Protein AF-A0A832J904-F1 (afdb_monomer)

Foldseek 3Di:
DWFKFQDWDFQDPPQDHFGETETAGADADPCDPPAPFNLRHHRDKDKAAALVQAVVNVVHDDCQCCVVPVDPVVVPPCPVPPPPDDLPPFPPSGPSPRIHIRIDIDDLVNVVVVQVVCVVRCVPTNAFYEYHHHAPLQDLCLVSLVVRVVVVGAYEYEHPPPHDVVSVVSCPPSHPYYRD

Nearest PDB structures (foldseek):
  6nhl-assembly1_A  TM=6.959E-01  e=2.247E-04  Escherichia coli K-12
  6nhl-assembly1_B-2  TM=6.974E-01  e=4.002E-04  Escherichia coli K-12
  6ii7-assembly1_A  TM=6.363E-01  e=1.142E+00  Plasmodium falciparum 3D7
  3ewd-assembly1_A  TM=6.072E-01  e=1.218E+00  Plasmodium vivax
  5ybw-assembly1_A  TM=6.898E-01  e=2.804E+00  Anadara broughtonii

Structure (mmCIF, N/CA/C/O backbone):
data_AF-A0A832J904-F1
#
_entry.id   AF-A0A832J904-F1
#
loop_
_atom_site.group_PDB
_atom_site.id
_atom_site.type_symbol
_atom_site.label_atom_id
_atom_site.label_alt_id
_atom_site.label_comp_id
_atom_site.label_asym_id
_atom_site.label_entity_id
_atom_site.label_seq_id
_atom_site.pdbx_PDB_ins_code
_atom_site.Cartn_x
_atom_site.Cartn_y
_atom_site.Cartn_z
_atom_site.occupancy
_atom_site.B_iso_or_equiv
_atom_site.auth_seq_id
_atom_site.auth_comp_id
_atom_site.auth_asym_id
_atom_site.auth_atom_id
_atom_site.pdbx_PDB_model_num
ATOM 1 N N . MET A 1 1 ? 8.507 -4.485 11.265 1.00 83.25 1 MET A N 1
ATOM 2 C CA . MET A 1 1 ? 7.624 -5.221 10.331 1.00 83.25 1 MET A CA 1
ATOM 3 C C . MET A 1 1 ? 7.444 -4.379 9.080 1.00 83.25 1 MET A C 1
ATOM 5 O O . MET A 1 1 ? 7.337 -3.165 9.222 1.00 83.25 1 MET A O 1
ATOM 9 N N . LYS A 1 2 ? 7.459 -4.984 7.892 1.00 93.31 2 LYS A N 1
ATOM 10 C CA . LYS A 1 2 ? 7.259 -4.282 6.617 1.00 93.31 2 LYS A CA 1
ATOM 11 C C . LYS A 1 2 ? 6.028 -4.840 5.907 1.00 93.31 2 LYS A C 1
ATOM 13 O O . LYS A 1 2 ? 5.679 -5.996 6.131 1.00 93.31 2 LYS A O 1
ATOM 18 N N . ILE A 1 3 ? 5.398 -4.020 5.077 1.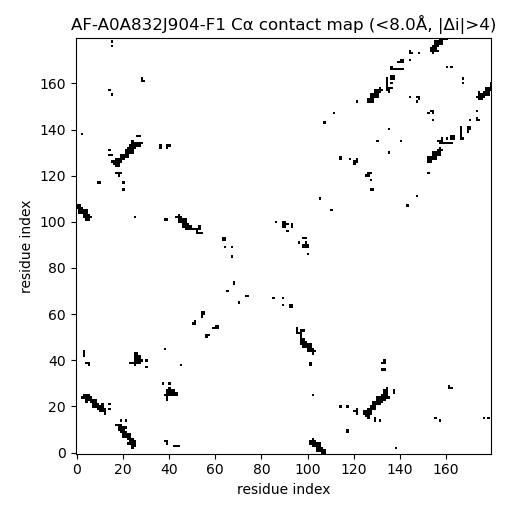00 95.94 3 ILE A N 1
ATOM 19 C CA . ILE A 1 3 ? 4.296 -4.424 4.193 1.00 95.94 3 ILE A CA 1
ATOM 20 C C . ILE A 1 3 ? 4.715 -4.227 2.739 1.00 95.94 3 ILE A C 1
ATOM 22 O O . ILE A 1 3 ? 5.609 -3.426 2.464 1.00 95.94 3 ILE A O 1
ATOM 26 N N . LEU A 1 4 ? 4.097 -4.956 1.812 1.00 95.19 4 LEU A N 1
ATOM 27 C CA . LEU A 1 4 ? 4.392 -4.814 0.391 1.00 95.19 4 LEU A CA 1
ATOM 28 C C . LEU A 1 4 ? 3.398 -3.839 -0.240 1.00 95.19 4 LEU A C 1
ATOM 30 O O . LEU A 1 4 ? 2.189 -4.036 -0.139 1.00 95.19 4 LEU A O 1
ATOM 34 N N . VAL A 1 5 ? 3.907 -2.794 -0.889 1.00 96.62 5 VAL A N 1
ATOM 35 C CA . VAL A 1 5 ? 3.088 -1.744 -1.512 1.00 96.62 5 VAL A CA 1
ATOM 36 C C . VAL A 1 5 ? 3.487 -1.539 -2.965 1.00 96.62 5 VAL A C 1
ATOM 38 O O . VAL A 1 5 ? 4.662 -1.674 -3.311 1.00 96.62 5 VAL A O 1
ATOM 41 N N . THR A 1 6 ? 2.535 -1.204 -3.826 1.00 94.94 6 THR A N 1
ATOM 42 C CA . THR A 1 6 ? 2.818 -0.801 -5.214 1.00 94.94 6 THR A CA 1
ATOM 43 C C . THR A 1 6 ? 3.048 0.689 -5.331 1.00 94.94 6 THR A C 1
ATOM 45 O O . THR A 1 6 ? 3.966 1.106 -6.033 1.00 94.94 6 THR A O 1
ATOM 48 N N . ASN A 1 7 ? 2.244 1.487 -4.632 1.00 94.75 7 ASN A N 1
ATOM 49 C CA . ASN A 1 7 ? 2.262 2.931 -4.766 1.00 94.75 7 ASN A CA 1
ATOM 50 C C . ASN A 1 7 ? 1.851 3.632 -3.465 1.00 94.75 7 ASN A C 1
ATOM 52 O O . ASN A 1 7 ? 1.159 3.070 -2.615 1.00 94.75 7 ASN A O 1
ATOM 56 N N . ILE A 1 8 ? 2.290 4.881 -3.326 1.00 96.81 8 ILE A N 1
ATOM 57 C CA . ILE A 1 8 ? 1.874 5.799 -2.269 1.00 96.81 8 ILE A CA 1
ATOM 58 C C . ILE A 1 8 ? 1.440 7.092 -2.943 1.00 96.81 8 ILE A C 1
ATOM 60 O O . ILE A 1 8 ? 2.270 7.842 -3.458 1.00 96.81 8 ILE A O 1
ATOM 64 N N . GLN A 1 9 ? 0.140 7.357 -2.925 1.00 96.56 9 GLN A N 1
ATOM 65 C CA . GLN A 1 9 ? -0.444 8.542 -3.529 1.00 96.56 9 GLN A CA 1
ATOM 66 C C . GLN A 1 9 ? -0.754 9.570 -2.446 1.00 96.56 9 GLN A C 1
ATOM 68 O O . GLN A 1 9 ? -1.646 9.383 -1.625 1.00 96.56 9 GLN A O 1
ATOM 73 N N . ARG A 1 10 ? -0.002 10.669 -2.443 1.00 96.12 10 ARG A N 1
ATOM 74 C CA . ARG A 1 10 ? -0.271 11.830 -1.585 1.00 96.12 10 ARG A CA 1
ATOM 75 C C . ARG A 1 10 ? -1.349 12.702 -2.226 1.00 96.12 10 ARG A C 1
ATOM 77 O O . ARG A 1 10 ? -1.481 12.699 -3.448 1.00 96.12 10 ARG A O 1
ATOM 84 N N . PHE A 1 11 ? -2.054 13.486 -1.415 1.00 93.56 11 PHE A N 1
ATOM 85 C CA . PHE A 1 11 ? -3.093 14.417 -1.875 1.00 93.56 11 PHE A CA 1
ATOM 86 C C . PHE A 1 11 ? -4.283 13.757 -2.590 1.00 93.56 11 PHE A C 1
ATOM 88 O O . PHE A 1 11 ? -4.857 14.334 -3.513 1.00 93.56 11 PHE A O 1
ATOM 95 N N . SER A 1 12 ? -4.676 12.555 -2.167 1.00 93.50 12 SER A N 1
ATOM 96 C CA . SER A 1 12 ? -5.918 11.943 -2.636 1.00 93.50 12 SER A CA 1
ATOM 97 C C . SER A 1 12 ? -7.138 12.594 -1.980 1.00 93.50 12 SER A C 1
ATOM 99 O O . SER A 1 12 ? -7.122 12.903 -0.788 1.00 93.50 12 SER A O 1
ATOM 101 N N . LEU A 1 13 ? -8.188 12.798 -2.778 1.00 91.75 13 LEU A N 1
ATOM 102 C CA . LEU A 1 13 ? -9.474 13.375 -2.363 1.00 91.75 13 LEU A CA 1
ATOM 103 C C . LEU A 1 13 ? -10.626 12.363 -2.418 1.00 91.75 13 LEU A C 1
ATOM 105 O O . LEU A 1 13 ? -11.709 12.649 -1.919 1.00 91.75 13 LEU A O 1
ATOM 109 N N . ASN A 1 14 ? -10.406 11.209 -3.053 1.00 91.00 14 ASN A N 1
ATOM 110 C CA . ASN A 1 14 ? -11.461 10.232 -3.330 1.00 91.00 14 ASN A CA 1
ATOM 111 C C . ASN A 1 14 ? -11.414 9.023 -2.383 1.00 91.00 14 ASN A C 1
ATOM 113 O O . ASN A 1 14 ? -12.424 8.350 -2.212 1.00 91.00 14 ASN A O 1
ATOM 117 N N . ASP A 1 15 ? -10.280 8.778 -1.718 1.00 94.06 15 ASP A N 1
ATOM 118 C CA . ASP A 1 15 ? -10.055 7.575 -0.898 1.00 94.06 15 ASP A CA 1
ATOM 119 C C . ASP A 1 15 ? -10.443 7.789 0.579 1.00 94.06 15 ASP A C 1
ATOM 121 O O . ASP A 1 15 ? -9.774 7.321 1.506 1.00 94.06 15 ASP A O 1
ATOM 125 N N . GLY A 1 16 ? -11.499 8.572 0.806 1.00 94.50 16 GLY A N 1
ATOM 126 C CA . GLY A 1 16 ? -12.033 8.925 2.121 1.00 94.50 16 GLY A CA 1
ATOM 127 C C . GLY A 1 16 ? -12.083 10.438 2.385 1.00 94.50 16 GLY A C 1
ATOM 128 O O . GLY A 1 16 ? -11.607 11.232 1.578 1.00 94.50 16 GLY A O 1
ATOM 129 N N . PRO A 1 17 ? -12.651 10.864 3.529 1.00 93.62 17 PRO A N 1
ATOM 130 C CA . PRO A 1 17 ? -12.848 12.280 3.839 1.00 93.62 17 PRO A CA 1
ATOM 131 C C . PRO A 1 17 ? -11.537 13.056 4.039 1.00 93.62 17 PRO A C 1
ATOM 133 O O . PRO A 1 17 ? -10.604 12.554 4.676 1.00 93.62 17 PRO A O 1
ATOM 136 N N . GLY A 1 18 ? -11.517 14.314 3.589 1.00 93.00 18 GLY A N 1
ATOM 137 C CA . GLY A 1 18 ? -10.370 15.221 3.719 1.00 93.00 18 GLY A CA 1
ATOM 138 C C . GLY A 1 18 ? -9.239 14.919 2.732 1.00 93.00 18 GLY A C 1
ATOM 139 O O . GLY A 1 18 ? -9.412 14.145 1.795 1.00 93.00 18 GLY A O 1
ATOM 140 N N . ILE A 1 19 ? -8.069 15.533 2.936 1.00 93.69 19 ILE A N 1
ATOM 141 C CA . ILE A 1 19 ? -6.878 15.212 2.134 1.00 93.69 19 ILE A CA 1
ATOM 142 C C . ILE A 1 19 ? -6.202 13.970 2.695 1.00 93.69 19 ILE A C 1
ATOM 144 O O . ILE A 1 19 ? -5.882 13.901 3.884 1.00 93.69 19 ILE A O 1
ATOM 148 N N . ARG A 1 20 ? -5.956 12.990 1.824 1.00 95.88 20 ARG A N 1
ATOM 149 C CA . ARG A 1 20 ? -5.448 11.685 2.232 1.00 95.88 20 ARG A CA 1
ATOM 150 C C . ARG A 1 20 ? -4.148 11.324 1.539 1.00 95.88 20 ARG A C 1
ATOM 152 O O . ARG A 1 20 ? -3.905 11.685 0.388 1.00 95.88 20 ARG A O 1
ATOM 159 N N . THR A 1 21 ? -3.323 10.576 2.254 1.00 97.62 21 THR A N 1
ATOM 160 C CA . THR A 1 21 ? -2.205 9.842 1.668 1.00 97.62 21 THR A CA 1
ATOM 161 C C . THR A 1 21 ? -2.583 8.369 1.622 1.00 97.62 21 THR A C 1
ATOM 163 O O . THR A 1 21 ? -2.686 7.707 2.658 1.00 97.62 21 THR A O 1
ATOM 166 N N . THR A 1 22 ? -2.831 7.883 0.409 1.00 97.88 22 THR A N 1
ATOM 167 C CA . THR A 1 22 ? -3.328 6.539 0.120 1.00 97.88 22 THR A CA 1
ATOM 168 C C . THR A 1 22 ? -2.168 5.589 -0.138 1.00 97.88 22 THR A C 1
ATOM 170 O O . THR A 1 22 ? -1.284 5.858 -0.955 1.00 97.88 22 THR A O 1
ATOM 173 N N . ILE A 1 23 ? -2.166 4.468 0.575 1.00 98.12 23 ILE A N 1
ATOM 174 C CA . ILE A 1 23 ? -1.151 3.420 0.512 1.00 98.12 23 ILE A CA 1
ATOM 175 C C . ILE A 1 23 ? -1.754 2.215 -0.199 1.00 98.12 23 ILE A C 1
ATOM 177 O O . ILE A 1 23 ? -2.627 1.552 0.357 1.00 98.12 23 ILE A O 1
ATOM 181 N N . PHE A 1 24 ? -1.272 1.923 -1.407 1.00 97.69 24 PHE A N 1
ATOM 182 C CA . PHE A 1 24 ? -1.743 0.797 -2.208 1.00 97.69 24 PHE A CA 1
ATOM 183 C C . PHE A 1 24 ? -0.955 -0.467 -1.864 1.00 97.69 24 PHE A C 1
ATOM 185 O O . PHE A 1 24 ? 0.221 -0.601 -2.210 1.00 97.69 24 PHE A O 1
ATOM 192 N N . ILE A 1 25 ? -1.600 -1.385 -1.153 1.00 96.94 25 ILE A N 1
ATOM 193 C CA . ILE A 1 25 ? -1.025 -2.640 -0.661 1.00 96.94 25 ILE A CA 1
ATOM 194 C C . ILE A 1 25 ? -1.094 -3.729 -1.746 1.00 96.94 25 ILE A C 1
ATOM 196 O O . ILE A 1 25 ? -2.051 -3.779 -2.515 1.00 96.94 25 ILE A O 1
ATOM 200 N N . LYS A 1 26 ? -0.094 -4.623 -1.799 1.00 95.50 26 LYS A N 1
ATOM 201 C CA . LYS A 1 26 ? -0.110 -5.842 -2.634 1.00 95.50 26 LYS A CA 1
ATOM 202 C C . LYS A 1 26 ? -0.718 -7.043 -1.916 1.00 95.50 26 LYS A C 1
ATOM 204 O O . LYS A 1 26 ? -0.614 -7.172 -0.710 1.00 95.50 26 LYS A O 1
ATOM 209 N N . GLY A 1 27 ? -1.240 -7.984 -2.692 1.00 94.69 27 GLY A N 1
ATOM 210 C CA . GLY A 1 27 ? -1.959 -9.165 -2.236 1.00 94.69 27 GLY A CA 1
ATOM 211 C C . GLY A 1 27 ? -3.458 -8.896 -2.171 1.00 94.69 27 GLY A C 1
ATOM 212 O O . GLY A 1 27 ? -3.898 -8.019 -1.440 1.00 94.69 27 GLY A O 1
ATOM 213 N N . CYS A 1 28 ? -4.252 -9.673 -2.905 1.00 94.88 28 CYS A N 1
ATOM 214 C CA . CYS A 1 28 ? -5.711 -9.655 -2.816 1.00 94.88 28 CYS A CA 1
ATOM 215 C C . CYS A 1 28 ? -6.271 -11.071 -2.979 1.00 94.88 28 CYS A C 1
ATOM 217 O O . CYS A 1 28 ? -5.856 -11.827 -3.862 1.00 94.88 28 CYS A O 1
ATOM 219 N N . SER A 1 29 ? -7.252 -11.414 -2.150 1.00 93.06 29 SER A N 1
ATOM 220 C CA . SER A 1 29 ? -7.874 -12.738 -2.143 1.00 93.06 29 SER A CA 1
ATOM 221 C C . SER A 1 29 ? -8.945 -12.923 -3.230 1.00 93.06 29 SER A C 1
ATOM 223 O O . SER A 1 29 ? -9.191 -14.056 -3.634 1.00 93.06 29 SER A O 1
ATOM 225 N N . ILE A 1 30 ? -9.577 -11.845 -3.722 1.00 89.38 30 ILE A N 1
ATOM 226 C CA . ILE A 1 30 ? -10.751 -11.929 -4.620 1.00 89.38 30 ILE A CA 1
ATOM 227 C C . ILE A 1 30 ? -10.365 -11.999 -6.113 1.00 89.38 30 ILE A C 1
ATOM 229 O O . ILE A 1 30 ? -11.132 -12.517 -6.916 1.00 89.38 30 ILE A O 1
ATOM 233 N N . ARG A 1 31 ? -9.158 -11.551 -6.502 1.00 88.62 31 ARG A N 1
ATOM 234 C CA . ARG A 1 31 ? -8.625 -11.615 -7.889 1.00 88.62 31 ARG A CA 1
ATOM 235 C C . ARG A 1 31 ? -9.652 -11.240 -8.975 1.00 88.62 31 ARG A C 1
ATOM 237 O O . ARG A 1 31 ? -9.799 -11.938 -9.978 1.00 88.62 31 ARG A O 1
ATOM 244 N N . CYS A 1 32 ? -10.376 -10.140 -8.765 1.00 91.06 32 CYS A N 1
ATOM 245 C CA . CYS A 1 32 ? -11.460 -9.712 -9.649 1.00 91.06 32 CYS A CA 1
ATOM 246 C C . CYS A 1 32 ? -10.980 -9.538 -11.105 1.00 91.06 32 CYS A C 1
ATOM 248 O O . CYS A 1 32 ? -9.909 -8.958 -11.318 1.00 91.06 32 CYS A O 1
ATOM 250 N N . PRO A 1 33 ? -11.777 -9.934 -12.116 1.00 91.88 33 PRO A N 1
ATOM 251 C CA . PRO A 1 33 ? -11.401 -9.756 -13.521 1.00 91.88 33 PRO A CA 1
ATOM 252 C C . PRO A 1 33 ? -11.447 -8.289 -13.989 1.00 91.88 33 PRO A C 1
ATOM 254 O O . PRO A 1 33 ? -10.822 -7.950 -14.987 1.00 91.88 33 PRO A O 1
ATOM 257 N N . TRP A 1 34 ? -12.134 -7.410 -13.254 1.00 91.44 34 TRP A N 1
ATOM 258 C CA . TRP A 1 34 ? -12.203 -5.956 -13.482 1.00 91.44 34 TRP A CA 1
ATOM 259 C C . TRP A 1 34 ? -11.535 -5.160 -12.350 1.00 91.44 34 TRP A C 1
ATOM 261 O O . TRP A 1 34 ? -12.008 -4.101 -11.946 1.00 91.44 34 TRP A O 1
ATOM 271 N N . CYS A 1 35 ? -10.463 -5.699 -11.768 1.00 92.06 35 CYS A N 1
ATOM 272 C CA . CYS A 1 35 ? -9.753 -5.025 -10.686 1.00 92.06 35 CYS A CA 1
ATOM 273 C C . CYS A 1 35 ? -9.234 -3.648 -11.135 1.00 92.06 35 CYS A C 1
ATOM 275 O O . CYS A 1 35 ? -8.613 -3.546 -12.190 1.00 92.06 35 CYS A O 1
ATOM 277 N N . CYS A 1 36 ? -9.472 -2.611 -10.322 1.00 90.12 36 CYS A N 1
ATOM 278 C CA . CYS A 1 36 ? -8.968 -1.255 -10.574 1.00 90.12 36 CYS A CA 1
ATOM 279 C C . CYS A 1 36 ? -7.430 -1.211 -10.548 1.00 90.12 36 CYS A C 1
ATOM 281 O O . CYS A 1 36 ? -6.809 -0.490 -11.324 1.00 90.12 36 CYS A O 1
ATOM 283 N N . ASN A 1 37 ? -6.827 -2.050 -9.697 1.00 92.75 37 ASN A N 1
ATOM 284 C CA . ASN A 1 37 ? -5.384 -2.176 -9.518 1.00 92.75 37 ASN A CA 1
ATOM 285 C C . ASN A 1 37 ? -4.939 -3.642 -9.664 1.00 92.75 37 ASN A C 1
ATOM 287 O O . ASN A 1 37 ? -4.639 -4.301 -8.660 1.00 92.75 37 ASN A O 1
ATOM 291 N N . PRO A 1 38 ? -4.921 -4.208 -10.885 1.00 92.94 38 PRO A N 1
ATOM 292 C CA . PRO A 1 38 ? -4.527 -5.602 -11.107 1.00 92.94 38 PRO A CA 1
ATOM 293 C C . PRO A 1 38 ? -3.118 -5.919 -10.574 1.00 92.94 38 PRO A C 1
ATOM 295 O O . PRO A 1 38 ? -2.871 -7.023 -10.090 1.00 92.94 38 PRO A O 1
ATOM 298 N N . GLU A 1 39 ? -2.214 -4.938 -10.570 1.00 92.31 39 GLU A N 1
ATOM 299 C CA . GLU A 1 39 ? -0.869 -5.016 -9.996 1.00 92.31 39 GLU A CA 1
ATOM 300 C C . GLU A 1 39 ? -0.849 -5.290 -8.482 1.00 92.31 39 GLU A C 1
ATOM 302 O O . GLU A 1 39 ? 0.162 -5.751 -7.944 1.00 92.31 39 GLU A O 1
ATOM 307 N N . ASN A 1 40 ? -1.961 -5.048 -7.783 1.00 95.12 40 ASN A N 1
ATOM 308 C CA . ASN A 1 40 ? -2.095 -5.299 -6.352 1.00 95.12 40 ASN A CA 1
ATOM 309 C C . ASN A 1 40 ? -2.544 -6.727 -6.031 1.00 95.12 40 ASN A C 1
ATOM 311 O O . ASN A 1 40 ? -2.574 -7.095 -4.864 1.00 95.12 40 ASN A O 1
ATOM 315 N N . GLN A 1 41 ? -2.891 -7.564 -7.013 1.00 93.62 41 GLN A N 1
ATOM 316 C CA . GLN A 1 41 ? -3.463 -8.885 -6.726 1.00 93.62 41 GLN A CA 1
ATOM 317 C C . GLN A 1 41 ? -2.439 -9.896 -6.206 1.00 93.62 41 GLN A C 1
ATOM 319 O O . GLN A 1 41 ? -2.711 -10.630 -5.252 1.00 93.62 41 GLN A O 1
ATOM 324 N N . SER A 1 42 ? -1.262 -9.961 -6.831 1.00 91.38 42 SER A N 1
ATOM 325 C CA . SER A 1 42 ? -0.203 -10.868 -6.391 1.00 91.38 42 SER A CA 1
ATOM 326 C C . SER A 1 42 ? 0.374 -10.404 -5.053 1.00 91.38 42 SER A C 1
ATOM 328 O O . SER A 1 42 ? 0.646 -9.212 -4.898 1.00 91.38 42 SER A O 1
ATOM 330 N N . PRO A 1 43 ? 0.637 -11.315 -4.101 1.00 89.88 43 PRO A N 1
ATOM 331 C CA . PRO A 1 43 ? 1.321 -10.980 -2.855 1.00 89.88 43 PRO A CA 1
ATOM 332 C C . PRO A 1 43 ? 2.847 -10.859 -3.023 1.00 89.88 43 PRO A C 1
ATOM 334 O O . PRO A 1 43 ? 3.545 -10.570 -2.055 1.00 89.88 43 PRO A O 1
ATOM 337 N N . TYR A 1 44 ? 3.380 -11.087 -4.230 1.00 88.06 44 TYR A N 1
ATOM 338 C CA . TYR A 1 44 ? 4.815 -11.054 -4.525 1.00 88.06 44 TYR A CA 1
ATOM 339 C C . TYR A 1 44 ? 5.163 -9.903 -5.465 1.00 88.06 44 TYR A C 1
ATOM 341 O O . TYR A 1 44 ? 4.343 -9.592 -6.330 1.00 88.06 44 TYR A O 1
ATOM 349 N N . PRO A 1 45 ? 6.362 -9.301 -5.356 1.00 85.88 45 PRO A N 1
ATOM 350 C CA . PRO A 1 45 ? 6.838 -8.316 -6.321 1.00 85.88 45 PRO A CA 1
ATOM 351 C C . PRO A 1 45 ? 6.785 -8.843 -7.760 1.00 85.88 45 PRO A C 1
ATOM 353 O O . PRO A 1 45 ? 7.117 -9.999 -8.018 1.00 85.88 45 PRO A O 1
ATOM 356 N N . GLU A 1 46 ? 6.387 -7.988 -8.698 1.00 82.81 46 GLU A N 1
ATOM 357 C CA . GLU A 1 46 ? 6.207 -8.345 -10.108 1.00 82.81 46 GLU A CA 1
ATOM 358 C C . GLU A 1 46 ? 6.881 -7.324 -11.011 1.00 82.81 46 GLU A C 1
ATOM 360 O O . GLU A 1 46 ? 6.755 -6.120 -10.805 1.00 82.81 46 GLU A O 1
ATOM 365 N N . ILE A 1 47 ? 7.582 -7.798 -12.036 1.00 80.81 47 ILE A N 1
ATOM 366 C CA . ILE A 1 47 ? 8.170 -6.919 -13.046 1.00 80.81 47 ILE A CA 1
ATOM 367 C C . ILE A 1 47 ? 7.077 -6.514 -14.025 1.00 80.81 47 ILE A C 1
ATOM 369 O O . ILE A 1 47 ? 6.284 -7.349 -14.462 1.00 80.81 47 ILE A O 1
ATOM 373 N N . PHE A 1 48 ? 7.080 -5.248 -14.420 1.00 83.50 48 PHE A N 1
ATOM 374 C CA . PHE A 1 48 ? 6.261 -4.770 -15.522 1.00 83.50 48 PHE A CA 1
ATOM 375 C C . PHE A 1 48 ? 7.126 -4.209 -16.642 1.00 83.50 48 PHE A C 1
ATOM 377 O O . PHE A 1 48 ? 8.219 -3.690 -16.408 1.00 83.50 48 PHE A O 1
ATOM 384 N N . PHE A 1 49 ? 6.612 -4.290 -17.869 1.00 84.25 49 PHE A N 1
ATOM 385 C CA . PHE A 1 49 ? 7.242 -3.685 -19.032 1.00 84.25 49 PHE A CA 1
ATOM 386 C C . PHE A 1 49 ? 6.217 -3.101 -19.992 1.00 84.25 49 PHE A C 1
ATOM 388 O O . PHE A 1 49 ? 5.346 -3.799 -20.512 1.00 84.25 49 PHE A O 1
ATOM 395 N N . ASN A 1 50 ? 6.359 -1.812 -20.269 1.00 86.50 50 ASN A N 1
ATOM 396 C CA . ASN A 1 50 ? 5.567 -1.084 -21.234 1.00 86.50 50 ASN A CA 1
ATOM 397 C C . ASN A 1 50 ? 6.394 -0.811 -22.494 1.00 86.50 50 ASN A C 1
ATOM 399 O O . ASN A 1 50 ? 7.134 0.173 -22.583 1.00 86.50 50 ASN A O 1
ATOM 403 N N . ARG A 1 51 ? 6.203 -1.661 -23.510 1.00 85.88 51 ARG A N 1
ATOM 404 C CA . ARG A 1 51 ? 6.849 -1.535 -24.828 1.00 85.88 51 ARG A CA 1
ATOM 405 C C . ARG A 1 51 ? 6.710 -0.129 -25.425 1.00 85.88 51 ARG A C 1
ATOM 407 O O . ARG A 1 51 ? 7.677 0.408 -25.952 1.00 85.88 51 ARG A O 1
ATOM 414 N N . LYS A 1 52 ? 5.548 0.521 -25.276 1.00 89.50 52 LYS A N 1
ATOM 415 C CA . LYS A 1 52 ? 5.277 1.852 -25.859 1.00 89.50 52 LYS A CA 1
ATOM 416 C C . LYS A 1 52 ? 6.150 2.961 -25.267 1.00 89.50 52 LYS A C 1
ATOM 418 O O . LYS A 1 52 ? 6.395 3.972 -25.926 1.00 89.50 52 LYS A O 1
ATOM 423 N N . LEU A 1 53 ? 6.603 2.798 -24.026 1.00 90.00 53 LEU A N 1
ATOM 424 C CA . LEU A 1 53 ? 7.464 3.761 -23.339 1.00 90.00 53 LEU A CA 1
ATOM 425 C C . LEU A 1 53 ? 8.956 3.454 -23.530 1.00 90.00 53 LEU A C 1
ATOM 427 O O . LEU A 1 53 ? 9.801 4.294 -23.216 1.00 90.00 53 LEU A O 1
ATOM 431 N N . CYS A 1 54 ? 9.306 2.270 -24.035 1.00 89.31 54 CYS A N 1
ATOM 432 C CA . CYS A 1 54 ? 10.693 1.841 -24.139 1.00 89.31 54 CYS A CA 1
ATOM 433 C C . CYS A 1 54 ? 11.443 2.614 -25.233 1.00 89.31 54 CYS A C 1
ATOM 435 O O . CYS A 1 54 ? 11.001 2.702 -26.376 1.00 89.31 54 CYS A O 1
ATOM 437 N N . LEU A 1 55 ? 12.624 3.136 -24.894 1.00 90.19 55 LEU A N 1
ATOM 438 C CA . LEU A 1 55 ? 13.490 3.839 -25.845 1.00 90.19 55 LEU A CA 1
ATOM 439 C C . LEU A 1 55 ? 14.018 2.922 -26.961 1.00 90.19 55 LEU A C 1
ATOM 441 O O . LEU A 1 55 ? 14.067 3.350 -28.111 1.00 90.19 55 LEU A O 1
ATOM 445 N N . ARG A 1 56 ? 14.330 1.652 -26.658 1.00 86.88 56 ARG A N 1
ATOM 446 C CA . ARG A 1 56 ? 14.795 0.682 -27.670 1.00 86.88 56 ARG A CA 1
ATOM 447 C C . ARG A 1 56 ? 13.722 0.367 -28.710 1.00 86.88 56 ARG A C 1
ATOM 449 O O . ARG A 1 56 ? 14.017 0.360 -29.899 1.00 86.88 56 ARG A O 1
ATOM 456 N N . GLU A 1 57 ? 12.473 0.207 -28.274 1.00 85.69 57 GLU A N 1
ATOM 457 C CA . GLU A 1 57 ? 11.311 0.041 -29.167 1.00 85.69 57 GLU A CA 1
ATOM 458 C C . GLU A 1 57 ? 11.114 1.275 -30.069 1.00 85.69 57 GLU A C 1
ATOM 460 O O . GLU A 1 57 ? 10.663 1.171 -31.206 1.00 85.69 57 GLU A O 1
ATOM 465 N N . LYS A 1 58 ? 11.532 2.456 -29.593 1.00 87.00 58 LYS A N 1
ATOM 466 C CA . LYS A 1 58 ? 11.568 3.712 -30.359 1.00 87.00 58 LYS A CA 1
ATOM 467 C C . LYS A 1 58 ? 12.866 3.921 -31.153 1.00 87.00 58 LYS A C 1
ATOM 469 O O . LYS A 1 58 ? 13.099 5.027 -31.632 1.00 87.00 58 LYS A O 1
ATOM 474 N N . LYS A 1 59 ? 13.703 2.887 -31.310 1.00 88.56 59 LYS A N 1
ATOM 475 C CA . LYS A 1 59 ? 14.988 2.918 -32.039 1.00 88.56 59 LYS A CA 1
ATOM 476 C C . LYS A 1 59 ? 16.032 3.885 -31.458 1.00 88.56 59 LYS A C 1
ATOM 478 O O . LYS A 1 59 ? 16.945 4.307 -32.162 1.00 88.56 59 LYS A O 1
ATOM 483 N N . VAL A 1 60 ? 15.923 4.222 -30.174 1.00 90.19 60 VAL A N 1
ATOM 484 C CA . VAL A 1 60 ? 16.935 4.992 -29.437 1.00 90.19 60 VAL A CA 1
ATOM 485 C C . VAL A 1 60 ? 17.866 4.018 -28.717 1.00 90.19 60 VAL A C 1
ATOM 487 O O . VAL A 1 60 ? 17.396 3.115 -28.018 1.00 90.19 60 VAL A O 1
ATOM 490 N N . ASN A 1 61 ? 19.182 4.207 -28.857 1.00 88.19 61 ASN A N 1
ATOM 491 C CA . ASN A 1 61 ? 20.157 3.356 -28.180 1.00 88.19 61 ASN A CA 1
ATOM 492 C C . ASN A 1 61 ? 20.085 3.564 -26.654 1.00 88.19 61 ASN A C 1
ATOM 494 O O . ASN A 1 61 ? 20.336 4.661 -26.154 1.00 88.19 61 ASN A O 1
ATOM 498 N N . CYS A 1 62 ? 19.698 2.523 -25.916 1.00 86.00 62 CYS A N 1
ATOM 499 C CA . CYS A 1 62 ? 19.560 2.549 -24.464 1.00 86.00 62 CYS A CA 1
ATOM 500 C C . CYS A 1 62 ? 19.926 1.186 -23.871 1.00 86.00 62 CYS A C 1
ATOM 502 O O . CYS A 1 62 ? 19.261 0.181 -24.129 1.00 86.00 62 CYS A O 1
ATOM 504 N N . GLU A 1 63 ? 20.949 1.174 -23.020 1.00 85.12 63 GLU A N 1
ATOM 505 C CA . GLU A 1 63 ? 21.542 -0.048 -22.459 1.00 85.12 63 GLU A CA 1
ATOM 506 C C . GLU A 1 63 ? 21.354 -0.162 -20.938 1.00 85.12 63 GLU A C 1
ATOM 508 O O . GLU A 1 63 ? 21.793 -1.125 -20.320 1.00 85.12 63 GLU A O 1
ATOM 513 N N . ARG A 1 64 ? 20.655 0.791 -20.304 1.00 84.44 64 ARG A N 1
ATOM 514 C CA . ARG A 1 64 ? 20.585 0.885 -18.833 1.00 84.44 64 ARG A CA 1
ATOM 515 C C . ARG A 1 64 ? 20.050 -0.369 -18.148 1.00 84.44 64 ARG A C 1
ATOM 517 O O . ARG A 1 64 ? 20.546 -0.751 -17.095 1.00 84.44 64 ARG A O 1
ATOM 524 N N . CYS A 1 65 ? 19.041 -1.006 -18.735 1.00 77.62 65 CYS A N 1
ATOM 525 C CA . CYS A 1 65 ? 18.456 -2.224 -18.182 1.00 77.62 65 CYS A CA 1
ATOM 526 C C . CYS A 1 65 ? 19.253 -3.493 -18.518 1.00 77.62 65 CYS A C 1
ATOM 528 O O . CYS A 1 65 ? 19.000 -4.520 -17.897 1.00 77.62 65 CYS A O 1
ATOM 530 N N . LEU A 1 66 ? 20.231 -3.433 -19.438 1.00 73.62 66 LEU A N 1
ATOM 531 C CA . LEU A 1 66 ? 21.081 -4.585 -19.771 1.00 73.62 66 LEU A CA 1
ATOM 532 C C . LEU A 1 66 ? 22.007 -4.979 -18.616 1.00 73.62 66 LEU A C 1
ATOM 534 O O . LEU A 1 66 ? 22.349 -6.145 -18.465 1.00 73.62 66 LEU A O 1
ATOM 538 N N . ILE A 1 67 ? 22.337 -4.024 -17.742 1.00 69.94 67 ILE A N 1
ATOM 539 C CA . ILE A 1 67 ? 23.086 -4.275 -16.501 1.00 69.94 67 ILE A CA 1
ATOM 540 C C . ILE A 1 67 ? 22.356 -5.303 -15.615 1.00 69.94 67 ILE A C 1
ATOM 542 O O . ILE A 1 67 ? 22.991 -6.050 -14.872 1.00 69.94 67 ILE A O 1
ATOM 546 N N . SER A 1 68 ? 21.022 -5.344 -15.691 1.00 68.50 68 SER A N 1
ATOM 547 C CA . SER A 1 68 ? 20.177 -6.256 -14.914 1.00 68.50 68 SER A CA 1
ATOM 548 C C . SER A 1 68 ? 19.637 -7.439 -15.723 1.00 68.50 68 SER A C 1
ATOM 550 O O . SER A 1 68 ? 19.175 -8.399 -15.114 1.00 68.50 68 SER A O 1
ATOM 552 N N . PHE A 1 69 ? 19.715 -7.402 -17.060 1.00 67.50 69 PHE A N 1
ATOM 553 C CA . PHE A 1 69 ? 19.226 -8.455 -17.956 1.00 67.50 69 PHE A CA 1
ATOM 554 C C . PHE A 1 69 ? 20.157 -8.639 -19.168 1.00 67.50 69 PHE A C 1
ATOM 556 O O . PHE A 1 69 ? 20.242 -7.730 -19.993 1.00 67.50 69 PHE A O 1
ATOM 563 N N . PRO A 1 70 ? 20.817 -9.800 -19.334 1.00 52.88 70 PRO A N 1
ATOM 564 C CA . PRO A 1 70 ? 21.747 -10.012 -20.442 1.00 52.88 70 PRO A CA 1
ATOM 565 C C . PRO A 1 70 ? 21.080 -10.055 -21.828 1.00 52.88 70 PRO A C 1
ATOM 567 O O . PRO A 1 70 ? 21.731 -9.681 -22.800 1.00 52.88 70 PRO A O 1
ATOM 570 N N . THR A 1 71 ? 19.798 -10.437 -21.948 1.00 53.22 71 THR A N 1
ATOM 571 C CA . THR A 1 71 ? 19.067 -10.400 -23.232 1.00 53.22 71 THR A CA 1
ATOM 572 C C . THR A 1 71 ? 17.617 -9.898 -23.093 1.00 53.22 71 THR A C 1
ATOM 574 O O . THR A 1 71 ? 16.993 -10.089 -22.046 1.00 53.22 71 THR A O 1
ATOM 577 N N . PRO A 1 72 ? 17.042 -9.250 -24.132 1.00 54.03 72 PRO A N 1
ATOM 578 C CA . PRO A 1 72 ? 15.615 -8.914 -24.185 1.00 54.03 72 PRO A CA 1
ATOM 579 C C . PRO A 1 72 ? 14.684 -10.128 -24.337 1.00 54.03 72 PRO A C 1
ATOM 581 O O . PRO A 1 72 ? 13.501 -10.004 -24.031 1.00 54.03 72 PRO A O 1
ATOM 584 N N . GLU A 1 73 ? 15.171 -11.278 -24.816 1.00 51.75 73 GLU A N 1
ATOM 585 C CA . GLU A 1 73 ? 14.350 -12.486 -24.993 1.00 51.75 73 GLU A CA 1
ATOM 586 C C . GLU A 1 73 ? 14.126 -13.262 -23.684 1.00 51.75 73 GLU A C 1
ATOM 588 O O . GLU A 1 73 ? 13.022 -13.772 -23.475 1.00 51.75 73 GLU A O 1
ATOM 593 N N . ASP A 1 74 ? 15.082 -13.233 -22.743 1.00 53.41 74 ASP A N 1
ATOM 594 C CA . ASP A 1 74 ? 14.900 -13.752 -21.370 1.00 53.41 74 ASP A CA 1
ATOM 595 C C . ASP A 1 74 ? 13.754 -13.045 -20.613 1.00 53.41 74 ASP A C 1
ATOM 597 O O . ASP A 1 74 ? 13.259 -13.528 -19.594 1.00 53.41 74 ASP A O 1
ATOM 601 N N . PHE A 1 75 ? 13.301 -11.902 -21.134 1.00 50.38 75 PHE A N 1
ATOM 602 C CA . PH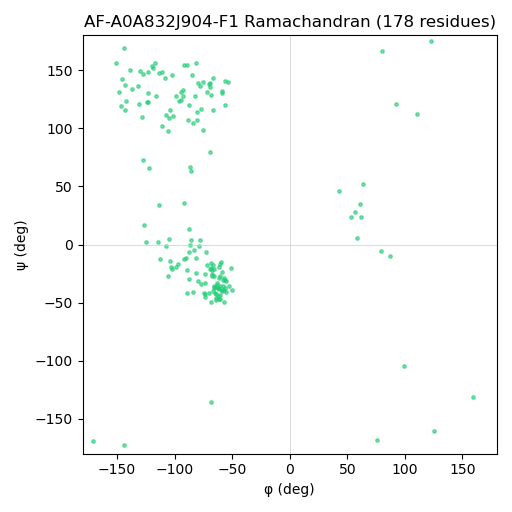E A 1 75 ? 12.233 -11.073 -20.591 1.00 50.38 75 PHE A CA 1
ATOM 603 C C . PHE A 1 75 ? 10.823 -11.664 -20.797 1.00 50.38 75 PHE A C 1
ATOM 605 O O . PHE A 1 75 ? 9.906 -11.345 -20.040 1.00 50.38 75 PHE A O 1
ATOM 612 N N . PHE A 1 76 ? 10.625 -12.515 -21.816 1.00 44.78 76 PHE A N 1
ATOM 613 C CA . PHE A 1 76 ? 9.306 -13.063 -22.187 1.00 44.78 76 PHE A CA 1
ATOM 614 C C . PHE A 1 76 ? 9.083 -14.508 -21.726 1.00 44.78 76 PHE A C 1
ATOM 616 O O . PHE A 1 76 ? 7.938 -14.929 -21.558 1.00 44.78 76 PHE A O 1
ATOM 623 N N . THR A 1 77 ? 10.148 -15.260 -21.451 1.00 44.88 77 THR A N 1
ATOM 624 C CA . THR A 1 77 ? 10.095 -16.595 -20.836 1.00 44.88 77 THR A CA 1
ATOM 625 C C . THR A 1 77 ? 10.057 -16.480 -19.315 1.00 44.88 77 THR A C 1
ATOM 627 O O . THR A 1 77 ? 10.971 -16.903 -18.608 1.00 44.88 77 THR A O 1
ATOM 630 N N . PHE A 1 78 ? 8.989 -15.868 -18.803 1.00 47.66 78 PHE A N 1
ATOM 631 C CA . PHE A 1 78 ? 8.760 -15.666 -17.374 1.00 47.66 78 PHE A CA 1
ATOM 632 C C . PHE A 1 78 ? 8.472 -17.009 -16.680 1.00 47.66 78 PHE A C 1
ATOM 634 O O . PHE A 1 78 ? 7.328 -17.380 -16.421 1.00 47.66 78 PHE A O 1
ATOM 641 N N . ASN A 1 79 ? 9.520 -17.780 -16.393 1.00 42.53 79 ASN A N 1
ATOM 642 C CA . ASN A 1 79 ? 9.417 -18.947 -15.533 1.00 42.53 79 ASN A CA 1
ATOM 643 C C . ASN A 1 79 ? 9.538 -18.471 -14.077 1.00 42.53 79 ASN A C 1
ATOM 645 O O . ASN A 1 79 ? 10.629 -18.103 -13.632 1.00 42.53 79 ASN A O 1
ATOM 649 N N . LYS A 1 80 ? 8.401 -18.437 -13.365 1.00 46.25 80 LYS A N 1
ATOM 650 C CA . LYS A 1 80 ? 8.237 -17.916 -11.990 1.00 46.25 80 LYS A CA 1
ATOM 651 C C . LYS A 1 80 ? 9.248 -18.476 -10.978 1.00 46.25 80 LYS A C 1
ATOM 653 O O . LYS A 1 80 ? 9.472 -17.849 -9.951 1.00 46.25 80 LYS A O 1
ATOM 658 N N . GLU A 1 81 ? 9.874 -19.612 -11.274 1.00 44.34 81 GLU A N 1
ATOM 659 C CA . GLU A 1 81 ? 10.821 -20.293 -10.385 1.00 44.34 81 GLU A CA 1
ATOM 660 C C . GLU A 1 81 ? 12.301 -19.982 -10.680 1.00 44.34 81 GLU A C 1
ATOM 662 O O . GLU A 1 81 ? 13.155 -20.224 -9.830 1.00 44.34 81 GLU A O 1
ATOM 667 N N . LYS A 1 82 ? 12.643 -19.431 -11.857 1.00 42.59 82 LYS A N 1
ATOM 668 C CA . LYS A 1 82 ? 14.043 -19.387 -12.332 1.00 42.59 82 LYS A CA 1
ATOM 669 C C . LYS A 1 82 ? 14.766 -18.054 -12.101 1.00 42.59 82 LYS A C 1
ATOM 671 O O . LYS A 1 82 ? 15.994 -18.027 -12.080 1.00 42.59 82 LYS A O 1
ATOM 676 N N . TYR A 1 83 ? 14.037 -16.960 -11.874 1.00 47.8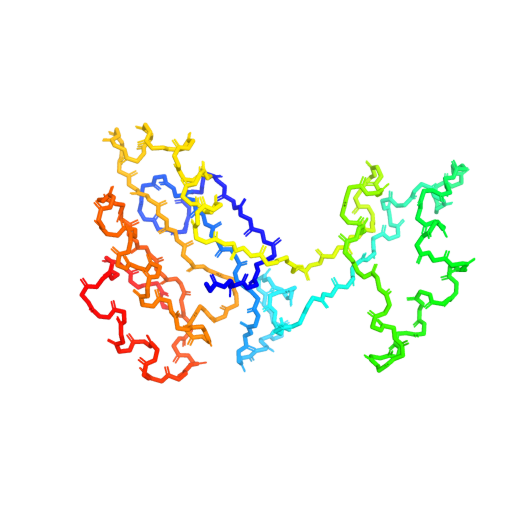4 83 TYR A N 1
ATOM 677 C CA . TYR A 1 83 ? 14.616 -15.619 -11.715 1.00 47.84 83 TYR A CA 1
ATOM 678 C C . TYR A 1 83 ? 14.244 -14.997 -10.367 1.00 47.84 83 TYR A C 1
ATOM 680 O O . TYR A 1 83 ? 13.574 -13.979 -10.283 1.00 47.84 83 TYR A O 1
ATOM 688 N N . ILE A 1 84 ? 14.749 -15.603 -9.291 1.00 44.75 84 ILE A N 1
ATOM 689 C CA . ILE A 1 84 ? 14.858 -14.965 -7.964 1.00 44.75 84 ILE A CA 1
ATOM 690 C C . ILE A 1 84 ? 15.990 -13.899 -7.969 1.00 44.75 84 ILE A C 1
ATOM 692 O O . ILE A 1 84 ? 16.188 -13.144 -7.017 1.00 44.75 84 ILE A O 1
ATOM 696 N N . VAL A 1 85 ? 16.760 -13.805 -9.061 1.00 45.22 85 VAL A N 1
ATOM 697 C CA . VAL A 1 85 ? 18.008 -13.040 -9.134 1.00 45.22 85 VAL A CA 1
ATOM 698 C C . VAL A 1 85 ? 17.759 -11.535 -9.346 1.00 45.22 85 VAL A C 1
ATOM 700 O O . VAL A 1 85 ? 17.455 -11.084 -10.443 1.00 45.22 85 VAL A O 1
ATOM 703 N N . LYS A 1 86 ? 18.000 -10.764 -8.272 1.00 53.59 86 LYS A N 1
ATOM 704 C CA . LYS A 1 86 ? 18.292 -9.312 -8.208 1.00 53.59 86 LYS A CA 1
ATOM 705 C C . LYS A 1 86 ? 17.195 -8.336 -8.687 1.00 53.59 86 LYS A C 1
ATOM 707 O O . LYS A 1 86 ? 17.480 -7.377 -9.398 1.00 53.59 86 LYS A O 1
ATOM 712 N N . PHE A 1 87 ? 15.973 -8.468 -8.165 1.00 59.72 87 PHE A N 1
ATOM 713 C CA . PHE A 1 87 ? 14.919 -7.437 -8.281 1.00 59.72 87 PHE A CA 1
ATOM 714 C C . PHE A 1 87 ? 15.298 -6.064 -7.699 1.00 59.72 87 PHE A C 1
ATOM 716 O O . PHE A 1 87 ? 14.723 -5.050 -8.091 1.00 59.72 87 PHE A O 1
ATOM 723 N N . ASN A 1 88 ? 16.246 -6.028 -6.755 1.00 55.91 88 ASN A N 1
ATOM 724 C CA . ASN A 1 88 ? 16.405 -4.910 -5.821 1.00 55.91 88 ASN A CA 1
ATOM 725 C C . ASN A 1 88 ? 16.708 -3.547 -6.463 1.00 55.91 88 ASN A C 1
ATOM 727 O O . ASN A 1 88 ? 16.495 -2.539 -5.800 1.00 55.91 88 ASN A O 1
ATOM 731 N N . ASN A 1 89 ? 17.140 -3.493 -7.728 1.00 65.88 89 ASN A N 1
ATOM 732 C CA . ASN A 1 89 ? 17.596 -2.248 -8.352 1.00 65.88 89 ASN A CA 1
ATOM 733 C C . ASN A 1 89 ? 16.914 -1.899 -9.685 1.00 65.88 89 ASN A C 1
ATOM 735 O O . ASN A 1 89 ? 17.446 -1.069 -10.406 1.00 65.88 89 ASN A O 1
ATOM 739 N N . LEU A 1 90 ? 15.770 -2.487 -10.057 1.00 76.31 90 LEU A N 1
ATOM 740 C CA . LEU A 1 90 ? 15.120 -2.128 -11.335 1.00 76.31 90 LEU A CA 1
ATOM 741 C C . LEU A 1 90 ? 14.444 -0.753 -11.318 1.00 76.31 90 LEU A C 1
ATOM 743 O O . LEU A 1 90 ? 14.431 -0.049 -12.331 1.00 76.31 90 LEU A O 1
ATOM 747 N N . ASN A 1 91 ? 13.908 -0.356 -10.166 1.00 78.06 91 ASN A N 1
ATOM 748 C CA . ASN A 1 91 ? 13.266 0.943 -10.011 1.00 78.06 91 ASN A CA 1
ATOM 749 C C . ASN A 1 91 ? 14.317 2.061 -10.097 1.00 78.06 91 ASN A C 1
ATOM 751 O O . ASN A 1 91 ? 15.338 2.020 -9.415 1.00 78.06 91 ASN A O 1
ATOM 755 N N . GLY A 1 92 ? 14.073 3.052 -10.959 1.00 81.94 92 GLY A N 1
ATOM 756 C CA . GLY A 1 92 ? 15.002 4.157 -11.226 1.00 81.94 92 GLY A CA 1
ATOM 757 C C . GLY A 1 92 ? 16.047 3.892 -12.320 1.00 81.94 92 GLY A C 1
ATOM 758 O O . GLY A 1 92 ? 16.688 4.837 -12.778 1.00 81.94 92 GLY A O 1
ATOM 759 N N . LEU A 1 93 ? 16.201 2.652 -12.811 1.00 85.81 93 LEU A N 1
ATOM 760 C CA . LEU A 1 93 ? 17.099 2.373 -13.945 1.00 85.81 93 LEU A CA 1
ATOM 761 C C . LEU A 1 93 ? 16.515 2.840 -15.278 1.00 85.81 93 LEU A C 1
ATOM 763 O O . LEU A 1 93 ? 17.237 3.374 -16.127 1.00 85.81 93 LEU A O 1
ATOM 767 N N . CYS A 1 94 ? 15.217 2.606 -15.487 1.00 88.12 94 CYS A N 1
ATOM 768 C CA . CYS A 1 94 ? 14.551 2.960 -16.730 1.00 88.12 94 CYS A CA 1
ATOM 769 C C . CYS A 1 94 ? 14.196 4.456 -16.735 1.00 88.12 94 CYS A C 1
ATOM 771 O O . CYS A 1 94 ? 13.330 4.864 -15.967 1.00 88.12 94 CYS A O 1
ATOM 773 N N . PRO A 1 95 ? 14.798 5.279 -17.615 1.00 90.31 95 PRO A N 1
ATOM 774 C CA . PRO A 1 95 ? 14.564 6.724 -17.620 1.00 90.31 95 PRO A CA 1
ATOM 775 C C . PRO A 1 95 ? 13.138 7.100 -18.029 1.00 90.31 95 PRO A C 1
ATOM 777 O O . PRO A 1 95 ? 12.693 8.203 -17.743 1.00 90.31 95 PRO A O 1
ATOM 780 N N . THR A 1 96 ? 12.443 6.205 -18.732 1.00 92.06 96 THR A N 1
ATOM 781 C CA . THR A 1 96 ? 11.064 6.402 -19.188 1.00 92.06 96 THR A CA 1
ATOM 782 C C . THR A 1 96 ? 10.053 5.613 -18.366 1.00 92.06 96 THR A C 1
ATOM 784 O O . THR A 1 96 ? 8.892 5.552 -18.760 1.00 92.06 96 THR A O 1
ATOM 787 N N . GLU A 1 97 ? 10.500 4.937 -17.300 1.00 90.25 97 GLU A N 1
ATOM 788 C CA . GLU A 1 97 ? 9.670 4.038 -16.484 1.00 90.25 97 GLU A CA 1
ATOM 789 C C . GLU A 1 97 ? 8.950 2.959 -17.311 1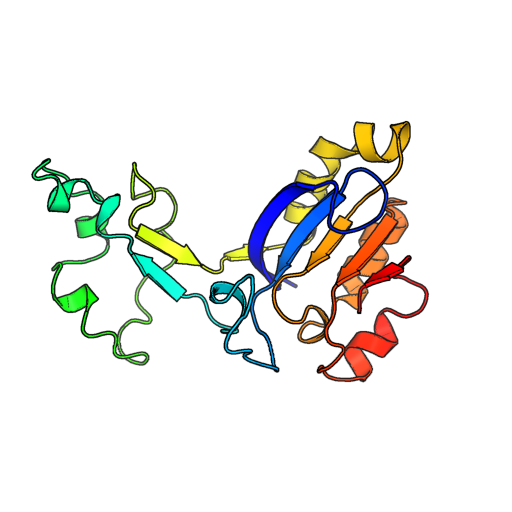.00 90.25 97 GLU A C 1
ATOM 791 O O . GLU A 1 97 ? 7.951 2.379 -16.902 1.00 90.25 97 GLU A O 1
ATOM 796 N N . ALA A 1 98 ? 9.488 2.634 -18.490 1.00 89.06 98 ALA A N 1
ATOM 797 C CA . ALA A 1 98 ? 8.997 1.542 -19.317 1.00 89.06 98 ALA A CA 1
ATOM 798 C C . ALA A 1 98 ? 9.230 0.174 -18.673 1.00 89.06 98 ALA A C 1
ATOM 800 O O . ALA A 1 98 ? 8.629 -0.792 -19.113 1.00 89.06 98 ALA A O 1
ATOM 801 N N . LEU A 1 99 ? 10.123 0.078 -17.691 1.00 85.88 99 LEU A N 1
ATOM 802 C CA . LEU A 1 99 ? 10.486 -1.133 -16.968 1.00 85.88 99 LEU A CA 1
ATOM 803 C C . LEU A 1 99 ? 10.587 -0.793 -15.483 1.00 85.88 99 LEU A C 1
ATOM 805 O O . LEU A 1 99 ? 11.260 0.177 -15.131 1.00 85.88 99 LEU A O 1
ATOM 809 N N . GLY A 1 100 ? 9.995 -1.624 -14.633 1.00 85.25 100 GLY A N 1
ATOM 810 C CA . GLY A 1 100 ? 10.082 -1.473 -13.185 1.00 85.25 100 GLY A CA 1
ATOM 811 C C . GLY A 1 100 ? 9.503 -2.670 -12.444 1.00 85.25 100 GLY A C 1
ATOM 812 O O . GLY A 1 100 ? 9.229 -3.713 -13.041 1.00 85.25 100 GLY A O 1
ATOM 813 N N . VAL A 1 101 ? 9.332 -2.512 -11.132 1.00 86.12 101 VAL A N 1
ATOM 814 C CA . VAL A 1 101 ? 8.775 -3.536 -10.242 1.00 86.12 101 VAL A CA 1
ATOM 815 C C . VAL A 1 101 ? 7.563 -2.979 -9.505 1.00 86.12 101 VAL A C 1
ATOM 817 O O . VAL A 1 101 ? 7.670 -1.996 -8.770 1.00 86.12 101 VAL A O 1
ATOM 820 N N . TYR A 1 102 ? 6.424 -3.652 -9.654 1.00 88.81 102 TYR A N 1
ATOM 821 C CA . TYR A 1 102 ? 5.276 -3.510 -8.772 1.00 88.81 102 TYR A CA 1
ATOM 822 C C . TYR A 1 102 ? 5.534 -4.265 -7.478 1.00 88.81 102 TYR A C 1
ATOM 824 O O . TYR A 1 102 ? 5.616 -5.493 -7.466 1.00 88.81 102 TYR A O 1
ATOM 832 N N . GLY A 1 103 ? 5.596 -3.533 -6.373 1.00 89.81 103 GLY A N 1
ATOM 833 C CA . GLY A 1 103 ? 5.865 -4.104 -5.063 1.00 89.81 103 GLY A CA 1
ATOM 834 C C . GLY A 1 103 ? 7.231 -3.689 -4.556 1.00 89.81 103 GLY A C 1
ATOM 835 O O . GLY A 1 103 ? 8.263 -4.125 -5.056 1.00 89.81 103 GLY A O 1
ATOM 836 N N . ARG A 1 104 ? 7.221 -2.881 -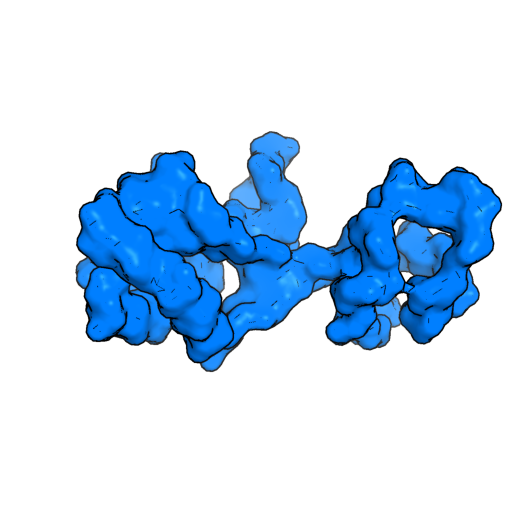3.506 1.00 90.81 104 ARG A N 1
ATOM 837 C CA . ARG A 1 104 ? 8.379 -2.586 -2.674 1.00 90.81 104 ARG A CA 1
ATOM 838 C C . ARG A 1 104 ? 7.992 -2.770 -1.221 1.00 90.81 104 ARG A C 1
ATOM 840 O O . ARG A 1 104 ? 6.839 -2.551 -0.847 1.00 90.81 104 ARG A O 1
ATOM 847 N N . GLU A 1 105 ? 8.951 -3.160 -0.399 1.00 94.00 105 GLU A N 1
ATOM 848 C CA . GLU A 1 105 ? 8.718 -3.172 1.035 1.00 94.00 105 GLU A CA 1
ATOM 849 C C . GLU A 1 105 ? 8.615 -1.731 1.549 1.00 94.00 105 GLU A C 1
ATOM 851 O O . GLU A 1 105 ? 9.424 -0.874 1.190 1.00 94.00 105 GLU A O 1
ATOM 856 N N . LEU A 1 106 ? 7.625 -1.478 2.396 1.00 96.50 106 LEU A N 1
ATOM 857 C CA . LEU A 1 106 ? 7.427 -0.222 3.104 1.00 96.50 106 LEU A CA 1
ATOM 858 C C . LEU A 1 106 ? 7.573 -0.473 4.603 1.00 96.50 106 LEU A C 1
ATOM 860 O O . LEU A 1 106 ? 6.928 -1.365 5.163 1.00 96.50 106 LEU A O 1
ATOM 864 N N . GLY A 1 107 ? 8.429 0.317 5.251 1.00 98.00 107 GLY A N 1
ATOM 865 C CA . GLY A 1 107 ? 8.549 0.366 6.708 1.00 98.00 107 GLY A CA 1
ATOM 866 C C . GLY A 1 107 ? 7.658 1.446 7.323 1.00 98.00 107 GLY A C 1
ATOM 867 O O . GLY A 1 107 ? 7.344 2.446 6.680 1.00 98.00 107 GLY A O 1
ATOM 868 N N . LEU A 1 108 ? 7.270 1.269 8.588 1.00 97.69 108 LEU A N 1
ATOM 869 C CA . LEU A 1 108 ? 6.405 2.228 9.285 1.00 97.69 108 LEU A CA 1
ATOM 870 C C . LEU A 1 108 ? 7.069 3.599 9.456 1.00 97.69 108 LEU A C 1
ATOM 872 O O . LEU A 1 108 ? 6.432 4.619 9.222 1.00 97.69 108 LEU A O 1
ATOM 876 N N . GLU A 1 109 ? 8.350 3.639 9.818 1.00 97.62 109 GLU A N 1
ATOM 877 C CA . GLU A 1 109 ? 9.096 4.898 9.959 1.00 97.62 109 GLU A CA 1
ATOM 878 C C . GLU A 1 109 ? 9.195 5.659 8.631 1.00 97.62 109 GLU A C 1
ATOM 880 O O . GLU A 1 109 ? 9.071 6.886 8.588 1.00 97.62 109 GLU A O 1
ATOM 885 N N . GLU A 1 110 ? 9.361 4.919 7.531 1.00 97.81 110 GLU A N 1
ATOM 886 C CA . GLU A 1 110 ? 9.351 5.476 6.181 1.00 97.81 110 GLU A CA 1
ATOM 887 C C . GLU A 1 110 ? 7.975 6.067 5.858 1.00 97.81 110 GLU A C 1
ATOM 889 O O . GLU A 1 110 ? 7.890 7.219 5.432 1.00 97.81 110 GLU A O 1
ATOM 894 N N . LEU A 1 111 ? 6.892 5.328 6.135 1.00 97.69 111 LEU A N 1
ATOM 895 C CA . LEU A 1 111 ? 5.532 5.837 5.970 1.00 97.69 111 LEU A CA 1
ATOM 896 C C . LEU A 1 111 ? 5.314 7.113 6.791 1.00 97.69 111 LEU A C 1
ATOM 898 O O . LEU A 1 111 ? 4.861 8.111 6.243 1.00 97.69 111 LEU A O 1
ATOM 902 N N . ILE A 1 112 ? 5.674 7.119 8.075 1.00 97.44 112 ILE A N 1
ATOM 903 C CA . ILE A 1 112 ? 5.524 8.296 8.944 1.00 97.44 112 ILE A CA 1
ATOM 904 C C . ILE 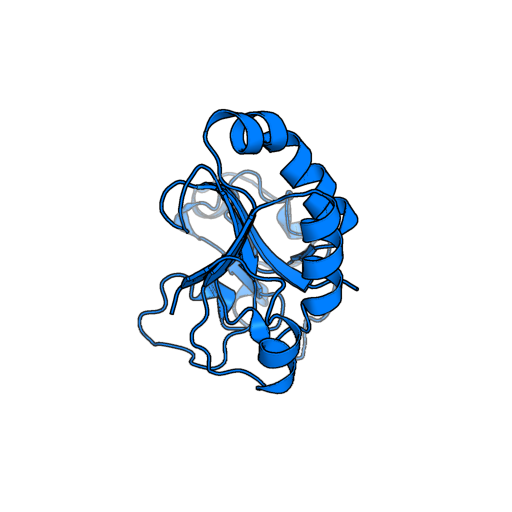A 1 112 ? 6.302 9.490 8.376 1.00 97.44 112 ILE A C 1
ATOM 906 O O . ILE A 1 112 ? 5.799 10.611 8.375 1.00 97.44 112 ILE A O 1
ATOM 910 N N . THR A 1 113 ? 7.503 9.263 7.844 1.00 97.81 113 THR A N 1
ATOM 911 C CA . THR A 1 113 ? 8.304 10.309 7.190 1.00 97.81 113 THR A CA 1
ATOM 912 C C . THR A 1 113 ? 7.603 10.882 5.960 1.00 97.81 113 THR A C 1
ATOM 914 O O . THR A 1 113 ? 7.675 12.086 5.714 1.00 97.81 113 THR A O 1
ATOM 917 N N . ILE A 1 114 ? 6.907 10.045 5.188 1.00 97.25 114 ILE A N 1
ATOM 918 C CA . ILE A 1 114 ? 6.097 10.491 4.052 1.00 97.25 114 ILE A CA 1
ATOM 919 C C . ILE A 1 114 ? 4.886 11.291 4.543 1.00 97.25 114 ILE A C 1
ATOM 921 O O . ILE A 1 114 ? 4.687 12.408 4.073 1.00 97.25 114 ILE A O 1
ATOM 925 N N . LEU A 1 115 ? 4.134 10.771 5.518 1.00 96.69 115 LEU A N 1
ATOM 926 C CA . LEU A 1 115 ? 2.927 11.405 6.066 1.00 96.69 115 LEU A CA 1
ATOM 927 C C . LEU A 1 115 ? 3.209 12.776 6.690 1.00 96.69 115 LEU A C 1
ATOM 929 O O . LEU A 1 115 ? 2.416 13.699 6.529 1.00 96.69 115 LEU A O 1
ATOM 933 N N . LYS A 1 116 ? 4.367 12.952 7.335 1.00 95.69 116 LYS A N 1
ATOM 934 C CA . LYS A 1 116 ? 4.796 14.248 7.885 1.00 95.69 116 LYS A CA 1
ATOM 935 C C . LYS A 1 116 ? 4.866 15.357 6.835 1.00 95.69 116 LYS A C 1
ATOM 937 O O . LYS A 1 116 ? 4.652 16.519 7.163 1.00 95.69 116 LYS A O 1
ATOM 942 N N . LYS A 1 117 ? 5.121 15.019 5.567 1.00 94.94 117 LYS A N 1
ATOM 943 C CA . LYS A 1 117 ? 5.136 16.002 4.472 1.00 94.94 117 LYS A CA 1
ATOM 944 C C . LYS A 1 117 ? 3.743 16.571 4.174 1.00 94.94 117 LYS A C 1
ATOM 946 O O . LYS A 1 117 ? 3.658 17.633 3.567 1.00 94.94 117 LYS A O 1
ATOM 951 N N . ASP A 1 118 ? 2.686 15.875 4.593 1.00 93.38 118 ASP A N 1
ATOM 952 C CA . ASP A 1 118 ? 1.281 16.245 4.385 1.00 93.38 118 ASP A CA 1
ATOM 953 C C . ASP A 1 118 ? 0.594 16.727 5.678 1.00 93.38 118 ASP A C 1
ATOM 955 O O . ASP A 1 118 ? -0.562 17.146 5.657 1.00 93.38 118 ASP A O 1
ATOM 959 N N . GLU A 1 119 ? 1.307 16.724 6.809 1.00 91.50 119 GLU A N 1
ATOM 960 C CA . GLU A 1 119 ? 0.745 16.958 8.146 1.00 91.50 119 GLU A CA 1
ATOM 961 C C . GLU A 1 119 ? 0.033 18.312 8.287 1.00 91.50 119 GLU A C 1
ATOM 963 O O . GLU A 1 119 ? -0.986 18.412 8.972 1.00 91.50 119 GLU A O 1
ATOM 968 N N . VAL A 1 120 ? 0.539 19.353 7.620 1.00 91.56 120 VAL A N 1
ATOM 969 C CA . VAL A 1 120 ? -0.084 20.686 7.621 1.00 91.56 120 VAL A CA 1
ATOM 970 C C . VAL A 1 120 ? -1.494 20.633 7.027 1.00 91.56 120 VAL A C 1
ATOM 972 O O . VAL A 1 120 ? -2.396 21.286 7.547 1.00 91.56 120 VAL A O 1
ATOM 975 N N . TYR A 1 121 ? -1.705 19.824 5.986 1.00 90.94 121 TYR A N 1
ATOM 976 C CA . TYR A 1 121 ? -3.012 19.651 5.350 1.00 90.94 121 TYR A CA 1
ATOM 977 C C . TYR A 1 121 ? -3.950 18.825 6.224 1.00 90.94 121 TYR A C 1
ATOM 979 O O . TYR A 1 121 ? -5.099 19.211 6.425 1.00 90.94 121 TYR A O 1
ATOM 987 N N . PHE A 1 122 ? -3.443 17.742 6.822 1.00 92.25 122 PHE A N 1
ATOM 988 C CA . PHE A 1 122 ? -4.234 16.925 7.746 1.00 92.25 122 PHE A CA 1
ATOM 989 C C . PHE A 1 122 ? -4.792 17.761 8.906 1.00 92.25 122 PHE A C 1
ATOM 991 O O . PHE A 1 122 ? -5.935 17.562 9.310 1.00 92.25 122 PHE A O 1
ATOM 998 N N . LYS A 1 123 ? -4.015 18.730 9.410 1.00 87.38 123 LYS A N 1
ATOM 999 C CA . LYS A 1 123 ? -4.433 19.627 10.499 1.00 87.38 123 LYS A CA 1
ATOM 1000 C C . LYS A 1 123 ? -5.384 20.741 10.059 1.00 87.38 123 LYS A C 1
ATOM 1002 O O . LYS A 1 123 ? -6.213 21.152 10.863 1.00 87.38 123 LYS A O 1
ATOM 1007 N N . SER A 1 124 ? -5.251 21.264 8.839 1.00 86.31 124 SER A N 1
ATOM 1008 C CA . SER A 1 124 ? -5.996 22.456 8.409 1.00 86.31 124 SER A CA 1
ATOM 1009 C C . SER A 1 124 ? -7.399 22.151 7.890 1.00 86.31 124 SER A C 1
ATOM 1011 O O . SER A 1 124 ? -8.332 22.891 8.185 1.00 86.31 124 SER A O 1
ATOM 1013 N N . ILE A 1 125 ? -7.550 21.072 7.125 1.00 83.62 125 ILE A N 1
ATOM 1014 C CA . ILE A 1 125 ? -8.801 20.719 6.432 1.00 83.62 125 ILE A CA 1
ATOM 1015 C C . ILE A 1 125 ? -9.290 19.307 6.776 1.00 83.62 125 ILE A C 1
ATOM 1017 O O . ILE A 1 125 ? -10.309 18.857 6.255 1.00 83.62 125 ILE A O 1
ATOM 1021 N N . GLY A 1 126 ? -8.577 18.612 7.667 1.00 84.31 126 GLY A N 1
ATOM 1022 C CA . GLY A 1 126 ? -8.851 17.226 8.021 1.00 84.31 126 GLY A CA 1
ATOM 1023 C C . GLY A 1 126 ? -8.301 16.229 6.999 1.00 84.31 126 GLY A C 1
ATOM 1024 O O . GLY A 1 126 ? -7.908 16.571 5.881 1.00 84.31 126 GLY A O 1
ATOM 1025 N N . GLY A 1 127 ? -8.274 14.962 7.405 1.00 90.19 127 GLY A N 1
ATOM 1026 C CA . GLY A 1 127 ? -7.765 13.855 6.602 1.00 90.19 127 GLY A CA 1
ATOM 1027 C C . GLY A 1 127 ? -6.679 13.071 7.328 1.00 90.19 127 GLY A C 1
ATOM 1028 O O . GLY A 1 127 ? -6.583 13.107 8.557 1.00 90.19 127 GLY A O 1
ATOM 1029 N N . GLY A 1 128 ? -5.878 12.326 6.572 1.00 96.12 128 GLY A N 1
ATOM 1030 C CA . GLY A 1 128 ? -4.860 11.452 7.144 1.00 96.12 128 GLY A CA 1
ATOM 1031 C C . GLY A 1 128 ? -4.421 10.361 6.181 1.00 96.12 128 GLY A C 1
ATOM 1032 O O . GLY A 1 128 ? -4.093 10.625 5.029 1.00 96.12 128 GLY A O 1
ATOM 1033 N N . VAL A 1 129 ? -4.395 9.121 6.653 1.00 97.69 129 VAL A N 1
ATOM 1034 C CA . VAL A 1 129 ? -3.901 7.977 5.879 1.00 97.69 129 VAL A CA 1
ATOM 1035 C C . VAL A 1 129 ? -5.051 7.069 5.463 1.00 97.69 129 VAL A C 1
ATOM 1037 O O . VAL A 1 129 ? -6.001 6.888 6.230 1.00 97.69 129 VAL A O 1
ATOM 1040 N N . THR A 1 130 ? -4.965 6.514 4.256 1.00 98.38 130 THR A N 1
ATOM 1041 C CA . THR A 1 130 ? -5.854 5.447 3.780 1.00 98.38 130 THR A CA 1
ATOM 1042 C C . THR A 1 130 ? -5.021 4.245 3.362 1.00 98.38 130 THR A C 1
ATOM 1044 O O . THR A 1 130 ? -4.071 4.398 2.599 1.00 98.38 130 THR A O 1
ATOM 1047 N N . PHE A 1 131 ? -5.360 3.049 3.836 1.00 98.25 131 PHE A N 1
ATOM 1048 C CA . PHE A 1 131 ? -4.826 1.801 3.281 1.00 98.25 131 PHE A CA 1
ATOM 1049 C C . PHE A 1 131 ? -5.826 1.251 2.262 1.00 98.25 131 PHE A C 1
ATOM 1051 O O . PHE A 1 131 ? -6.989 1.065 2.603 1.00 98.25 131 PHE A O 1
ATOM 1058 N N . SER A 1 132 ? -5.380 1.031 1.027 1.00 97.25 132 SER A N 1
ATOM 1059 C CA . SER A 1 132 ? -6.209 0.646 -0.126 1.00 97.25 132 SER A CA 1
ATOM 1060 C C . SER A 1 132 ? -5.431 -0.328 -1.033 1.00 97.25 132 SER A C 1
ATOM 1062 O O . SER A 1 132 ? -4.337 -0.788 -0.686 1.00 97.25 132 SER A O 1
ATOM 1064 N N . GLY A 1 133 ? -5.976 -0.657 -2.202 1.00 94.19 133 GLY A N 1
ATOM 1065 C CA . GLY A 1 133 ? -5.333 -1.435 -3.249 1.00 94.19 133 GLY A CA 1
ATOM 1066 C C . GLY A 1 133 ? -5.748 -2.897 -3.244 1.00 94.19 133 GLY A C 1
ATOM 1067 O O . GLY A 1 133 ? -6.799 -3.244 -3.766 1.00 94.19 133 GLY A O 1
ATOM 1068 N N . GLY A 1 134 ? -4.871 -3.771 -2.759 1.00 94.69 134 GLY A N 1
ATOM 1069 C CA . GLY A 1 134 ? -5.172 -5.186 -2.577 1.00 94.69 134 GLY A CA 1
ATOM 1070 C C . GLY A 1 134 ? -6.196 -5.401 -1.460 1.00 94.69 134 GLY A C 1
ATOM 1071 O O . GLY A 1 134 ? -7.196 -4.706 -1.361 1.00 94.69 134 GLY A O 1
ATOM 1072 N N . GLU A 1 135 ? -5.953 -6.370 -0.589 1.00 96.50 135 GLU A N 1
ATOM 1073 C CA . GLU A 1 135 ? -6.726 -6.539 0.638 1.00 96.50 135 GLU A CA 1
ATOM 1074 C C . GLU A 1 135 ? -5.837 -6.192 1.840 1.00 96.50 135 GLU A C 1
ATOM 1076 O O . GLU A 1 135 ? -4.993 -7.011 2.229 1.00 96.50 135 GLU A O 1
ATOM 1081 N N . PRO A 1 136 ? -5.988 -4.991 2.440 1.00 97.06 136 PRO A N 1
ATOM 1082 C CA . PRO A 1 136 ? -5.156 -4.554 3.558 1.00 97.06 136 PRO A CA 1
ATOM 1083 C C . PRO A 1 136 ? -5.110 -5.546 4.722 1.00 97.06 136 PRO A C 1
ATOM 1085 O O . PRO A 1 136 ? -4.047 -5.735 5.317 1.00 97.06 136 PRO A O 1
ATOM 1088 N N . PHE A 1 137 ? -6.219 -6.236 5.013 1.00 97.06 137 PHE A N 1
ATOM 1089 C CA . PHE A 1 137 ? -6.289 -7.192 6.119 1.00 97.06 137 PHE A CA 1
ATOM 1090 C C . PHE A 1 137 ? -5.646 -8.553 5.838 1.00 97.06 137 PHE A C 1
ATOM 1092 O O . PHE A 1 137 ? -5.638 -9.417 6.717 1.00 97.06 137 PHE A O 1
ATOM 1099 N N . LEU A 1 138 ? -5.017 -8.752 4.675 1.00 95.81 138 LEU A N 1
ATOM 1100 C CA . LEU A 1 138 ? -4.039 -9.834 4.519 1.00 95.81 138 LEU A CA 1
ATOM 1101 C C . LEU A 1 138 ? -2.792 -9.623 5.386 1.00 95.81 138 LEU A C 1
ATOM 1103 O O . LEU A 1 138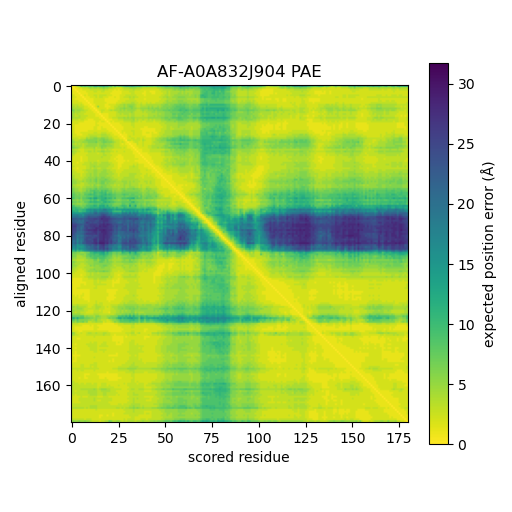 ? -2.108 -10.590 5.721 1.00 95.81 138 LEU A O 1
ATOM 1107 N N . TYR A 1 139 ? -2.531 -8.383 5.801 1.00 95.75 139 TYR A N 1
ATOM 1108 C CA . TYR A 1 139 ? -1.480 -8.034 6.746 1.00 95.75 139 TYR A CA 1
ATOM 1109 C C . TYR A 1 139 ? -2.069 -7.783 8.137 1.00 95.75 139 TYR A C 1
ATOM 1111 O O . TYR A 1 139 ? -3.157 -7.228 8.287 1.00 95.75 139 TYR A O 1
ATOM 1119 N N . ASP A 1 140 ? -1.314 -8.132 9.181 1.00 96.19 140 ASP A N 1
ATOM 1120 C CA . ASP A 1 140 ? -1.602 -7.636 10.527 1.00 96.19 140 ASP A CA 1
ATOM 1121 C C . ASP A 1 140 ? -1.145 -6.171 10.620 1.00 96.19 140 ASP A C 1
ATOM 1123 O O . ASP A 1 140 ? 0.035 -5.874 10.812 1.00 96.19 140 ASP A O 1
ATOM 1127 N N . LEU A 1 14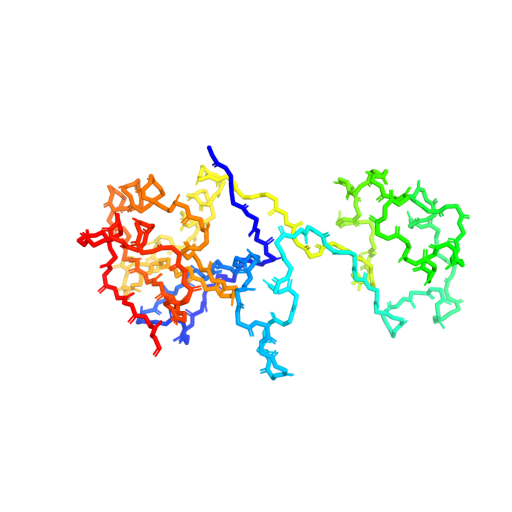1 ? -2.081 -5.236 10.461 1.00 97.12 141 LEU A N 1
ATOM 1128 C CA . LEU A 1 141 ? -1.797 -3.799 10.525 1.00 97.12 141 LEU A CA 1
ATOM 1129 C C . LEU A 1 141 ? -1.852 -3.234 11.951 1.00 97.12 141 LEU A C 1
ATOM 1131 O O . LEU A 1 141 ? -1.596 -2.048 12.144 1.00 97.12 141 LEU A O 1
ATOM 1135 N N . SER A 1 142 ? -2.140 -4.043 12.973 1.00 96.88 142 SER A N 1
ATOM 1136 C CA . SER A 1 142 ? -2.444 -3.555 14.327 1.00 96.88 142 SER A CA 1
ATOM 1137 C C . SER A 1 142 ? -1.361 -2.653 14.925 1.00 96.88 142 SER A C 1
ATOM 1139 O O . SER A 1 142 ? -1.670 -1.626 15.530 1.00 96.88 142 SER A O 1
ATOM 1141 N N . TYR A 1 143 ? -0.086 -2.996 14.724 1.00 97.38 143 TYR A N 1
ATOM 1142 C CA . TYR A 1 143 ? 1.040 -2.169 15.157 1.00 97.38 143 TYR A CA 1
ATOM 1143 C C . TYR A 1 143 ? 1.070 -0.815 14.434 1.00 97.38 143 TYR A C 1
ATOM 1145 O O . TYR A 1 143 ? 1.194 0.222 15.079 1.00 97.38 143 TYR A O 1
ATOM 1153 N N . TRP A 1 144 ? 0.883 -0.815 13.113 1.00 98.06 144 TRP A N 1
ATOM 1154 C CA . TRP A 1 144 ? 0.871 0.403 12.301 1.00 98.06 144 TRP A CA 1
ATOM 1155 C C . TRP A 1 144 ? -0.257 1.336 12.728 1.00 98.06 144 TRP A C 1
ATOM 1157 O O . TRP A 1 144 ? -0.027 2.519 12.964 1.00 98.06 144 TRP A O 1
ATOM 1167 N N . LEU A 1 145 ? -1.462 0.789 12.892 1.00 98.25 145 LEU A N 1
ATOM 1168 C CA . LEU A 1 145 ? -2.643 1.547 13.292 1.00 98.25 145 LEU A CA 1
ATOM 1169 C C . LEU A 1 145 ? -2.454 2.209 14.663 1.00 98.25 145 LEU A C 1
ATOM 1171 O O . LEU A 1 145 ? -2.761 3.387 14.822 1.00 98.25 145 LEU A O 1
ATOM 1175 N N . LYS A 1 146 ? -1.882 1.493 15.642 1.00 98.12 146 LYS A N 1
ATOM 1176 C CA . LYS A 1 146 ? -1.590 2.049 16.974 1.00 98.12 146 LYS A CA 1
ATOM 1177 C C . LYS A 1 146 ? -0.619 3.224 16.910 1.00 98.12 146 LYS A C 1
ATOM 1179 O O . LYS A 1 146 ? -0.879 4.251 17.533 1.00 98.12 146 LYS A O 1
ATOM 1184 N N . GLU A 1 147 ? 0.479 3.096 16.169 1.00 98.06 147 GLU A N 1
ATOM 1185 C CA . GLU A 1 147 ? 1.458 4.182 16.046 1.00 98.06 147 GLU A CA 1
ATOM 1186 C C . GLU A 1 147 ? 0.880 5.394 15.306 1.00 98.06 147 GLU A C 1
ATOM 1188 O O . GLU A 1 147 ? 1.083 6.529 15.730 1.00 98.06 147 GLU A O 1
ATOM 1193 N N . LEU A 1 148 ? 0.088 5.172 14.257 1.00 96.94 148 LEU A N 1
ATOM 1194 C CA . LEU A 1 148 ? -0.576 6.251 13.523 1.00 96.94 148 LEU A CA 1
ATOM 1195 C C . LEU A 1 148 ? -1.618 6.982 14.387 1.00 96.94 148 LEU A C 1
ATOM 1197 O O . LEU A 1 148 ? -1.698 8.210 14.333 1.00 96.94 148 LEU A O 1
ATOM 1201 N N . LYS A 1 149 ? -2.353 6.268 15.252 1.00 95.94 149 LYS A N 1
ATOM 1202 C CA . LYS A 1 149 ? -3.280 6.896 16.208 1.00 95.94 149 LYS A CA 1
ATOM 1203 C C . LYS A 1 149 ? -2.567 7.740 17.260 1.00 95.94 149 LYS A C 1
ATOM 1205 O O . LYS A 1 149 ? -3.082 8.799 17.602 1.00 95.94 149 LYS A O 1
ATOM 1210 N N . LYS A 1 150 ? -1.373 7.350 17.729 1.00 96.50 150 LYS A N 1
ATOM 1211 C CA . LYS A 1 150 ? -0.561 8.191 18.639 1.00 96.50 150 LYS A CA 1
ATOM 1212 C C . LYS A 1 150 ? -0.175 9.534 18.011 1.00 96.50 150 LYS A C 1
ATOM 1214 O O . LYS A 1 150 ? 0.026 10.506 18.732 1.00 96.50 150 LYS A O 1
ATOM 1219 N N . LEU A 1 151 ? -0.078 9.586 16.683 1.00 94.12 151 LEU A N 1
ATOM 1220 C CA . LEU A 1 151 ? 0.194 10.807 15.920 1.00 94.12 151 LEU A CA 1
ATOM 1221 C C . LEU A 1 151 ? -1.074 11.617 15.604 1.00 94.12 151 LEU A C 1
ATOM 1223 O O . LEU A 1 151 ? -0.988 12.631 14.917 1.00 94.12 151 LEU A O 1
ATOM 1227 N N . ASN A 1 152 ? -2.242 11.196 16.105 1.00 92.94 152 ASN A N 1
ATOM 1228 C CA . ASN A 1 152 ? -3.549 11.801 15.835 1.00 92.94 152 ASN A CA 1
ATOM 1229 C C . ASN A 1 152 ? -3.915 11.864 14.343 1.00 92.94 152 ASN A C 1
ATOM 1231 O O . ASN A 1 152 ? -4.676 12.738 13.928 1.00 92.94 152 ASN A O 1
ATOM 1235 N N . TYR A 1 153 ? -3.404 10.942 13.524 1.00 94.31 153 TYR A N 1
ATOM 1236 C CA . TYR A 1 153 ? -3.856 10.823 12.142 1.00 94.31 153 TYR A CA 1
ATOM 1237 C C . TYR A 1 153 ? -5.194 10.097 12.080 1.00 94.31 153 TYR A C 1
ATOM 1239 O O . TYR A 1 153 ? -5.390 9.078 12.744 1.00 94.31 153 TYR A O 1
ATOM 1247 N N . ASN A 1 154 ? -6.103 10.617 11.254 1.00 96.38 154 ASN A N 1
ATOM 1248 C CA . ASN A 1 154 ? -7.296 9.880 10.876 1.00 96.38 154 ASN A CA 1
ATOM 1249 C C . ASN A 1 154 ? -6.891 8.710 9.969 1.00 96.38 154 ASN A C 1
ATOM 1251 O O . ASN A 1 154 ? -6.039 8.869 9.089 1.00 96.38 154 ASN A O 1
ATOM 1255 N N . ILE A 1 155 ? -7.498 7.546 10.169 1.00 98.06 155 ILE A N 1
ATOM 1256 C CA . ILE A 1 155 ? -7.158 6.317 9.458 1.00 98.06 155 ILE A CA 1
ATOM 1257 C C . ILE A 1 155 ? -8.395 5.764 8.760 1.00 98.06 155 ILE A C 1
ATOM 1259 O O . ILE A 1 155 ? -9.391 5.437 9.408 1.00 98.06 155 ILE A O 1
ATOM 1263 N N . CYS A 1 156 ? -8.297 5.604 7.442 1.00 98.31 156 CYS A N 1
ATOM 1264 C CA . CYS A 1 156 ? -9.276 4.890 6.635 1.00 98.31 156 CYS A CA 1
ATOM 1265 C C . CYS A 1 156 ? -8.686 3.577 6.114 1.00 98.31 156 CYS A C 1
ATOM 1267 O O . CYS A 1 156 ? -7.483 3.483 5.854 1.00 98.31 156 CYS A O 1
ATOM 1269 N N . ILE A 1 157 ? -9.531 2.565 5.948 1.00 98.31 157 ILE A N 1
ATOM 1270 C CA . ILE A 1 157 ? -9.162 1.316 5.278 1.00 98.31 157 ILE A CA 1
ATOM 1271 C C . ILE A 1 157 ? -10.227 0.987 4.243 1.00 98.31 157 ILE A C 1
ATOM 1273 O O . ILE A 1 157 ? -11.391 0.822 4.596 1.00 98.31 157 ILE A O 1
ATOM 1277 N N . GLU A 1 158 ? -9.808 0.877 2.988 1.00 97.06 158 GLU A N 1
ATOM 1278 C CA . GLU A 1 158 ? -10.602 0.295 1.913 1.00 97.06 158 GLU A CA 1
ATOM 1279 C C . GLU A 1 158 ? -10.362 -1.213 1.884 1.00 97.06 158 GLU A C 1
ATOM 1281 O O . GLU A 1 158 ? -9.225 -1.670 1.772 1.00 97.06 158 GLU A O 1
ATOM 1286 N N . THR A 1 159 ? -11.418 -1.998 2.065 1.00 96.00 159 THR A N 1
ATOM 1287 C CA . THR A 1 159 ? -11.316 -3.445 2.253 1.00 96.00 159 THR A CA 1
ATOM 1288 C C . THR A 1 159 ? -12.500 -4.152 1.623 1.00 96.00 159 THR A C 1
ATOM 1290 O O . THR A 1 159 ? -13.636 -3.713 1.721 1.00 96.00 159 THR A O 1
ATOM 1293 N N . SER A 1 160 ? -12.238 -5.315 1.037 1.00 93.62 160 SER A N 1
ATOM 1294 C CA . SER A 1 160 ? -13.286 -6.224 0.576 1.00 93.62 160 SER A CA 1
ATOM 1295 C C . SER A 1 160 ? -13.827 -7.124 1.692 1.00 93.62 160 SER A C 1
ATOM 1297 O O . SER A 1 160 ? -14.719 -7.940 1.462 1.00 93.62 160 SER A O 1
ATOM 1299 N N . LEU A 1 161 ? -13.226 -7.041 2.887 1.00 94.81 161 LEU A N 1
ATOM 1300 C CA . LEU A 1 161 ? -13.436 -7.911 4.046 1.00 94.81 161 LEU A CA 1
ATOM 1301 C C . LEU A 1 161 ? -13.162 -9.405 3.791 1.00 94.81 161 LEU A C 1
ATOM 1303 O O . LEU A 1 161 ? -13.346 -10.226 4.692 1.00 94.81 161 LEU A O 1
ATOM 1307 N N . TYR A 1 162 ? -12.654 -9.781 2.612 1.00 95.19 162 TYR A N 1
ATOM 1308 C CA . TYR A 1 162 ? -12.284 -11.157 2.289 1.00 95.19 162 TYR A CA 1
ATOM 1309 C C . TYR A 1 162 ? -10.843 -11.463 2.728 1.00 95.19 162 TYR A C 1
ATOM 1311 O O . TYR A 1 162 ? -9.922 -11.675 1.931 1.00 95.19 162 TYR A O 1
ATOM 1319 N N . ALA A 1 163 ? -10.659 -11.458 4.048 1.00 94.50 163 ALA A N 1
ATOM 1320 C CA . ALA A 1 163 ? -9.380 -11.610 4.729 1.00 94.50 163 ALA A CA 1
ATOM 1321 C C . ALA A 1 163 ? -9.527 -12.404 6.042 1.00 94.50 163 ALA A C 1
ATOM 1323 O O . ALA A 1 163 ? -10.647 -12.616 6.517 1.00 94.50 163 ALA A O 1
ATOM 1324 N N . PRO A 1 164 ? -8.419 -12.830 6.679 1.00 95.56 164 PRO A N 1
ATOM 1325 C CA . PRO A 1 164 ? -8.471 -13.431 8.007 1.00 95.56 164 PRO A CA 1
ATOM 1326 C C . PRO A 1 164 ? -9.145 -12.502 9.025 1.00 95.56 164 PRO A C 1
ATOM 1328 O O . PRO A 1 164 ? -8.652 -11.409 9.310 1.00 95.56 164 PRO A O 1
ATOM 1331 N N . PHE A 1 165 ? -10.244 -12.968 9.622 1.00 95.81 165 PHE A N 1
ATOM 1332 C CA . PHE A 1 165 ? -11.045 -12.181 10.566 1.00 95.81 165 PHE A CA 1
ATOM 1333 C C . PHE A 1 165 ? -10.232 -11.641 11.751 1.00 95.81 165 PHE A C 1
ATOM 1335 O O . PHE A 1 165 ? -10.504 -10.551 12.242 1.00 95.81 165 PHE A O 1
ATOM 1342 N N . GLU A 1 166 ? -9.200 -12.362 12.192 1.00 97.44 166 GLU A N 1
ATOM 1343 C CA . GLU A 1 166 ? -8.346 -11.933 13.303 1.00 97.44 166 GLU A CA 1
ATOM 1344 C C . GLU A 1 166 ? -7.585 -10.629 13.000 1.00 97.44 166 GLU A C 1
ATOM 1346 O O . GLU A 1 166 ? -7.425 -9.790 13.886 1.00 97.44 166 GLU A O 1
ATOM 1351 N N . ASN A 1 167 ? -7.166 -10.406 11.749 1.00 96.44 167 ASN A N 1
ATOM 1352 C CA . ASN A 1 167 ? -6.483 -9.168 11.363 1.00 96.44 167 ASN A CA 1
ATOM 1353 C C . ASN A 1 167 ? -7.448 -7.975 11.376 1.00 96.44 167 ASN A C 1
ATOM 1355 O O . ASN A 1 167 ? -7.104 -6.919 11.908 1.00 96.44 167 ASN A O 1
ATOM 1359 N N . LEU A 1 168 ? -8.669 -8.172 10.869 1.00 95.94 168 LEU A N 1
ATOM 1360 C CA . LEU A 1 168 ? -9.752 -7.188 10.946 1.00 95.94 168 LEU A CA 1
ATOM 1361 C C . LEU A 1 168 ? -10.139 -6.896 12.404 1.00 95.94 168 LEU A C 1
ATOM 1363 O O . LEU A 1 168 ? -10.285 -5.750 12.813 1.00 95.94 168 LEU A O 1
ATOM 1367 N N . LYS A 1 169 ? -10.270 -7.927 13.239 1.00 97.75 169 LYS A N 1
ATOM 1368 C CA . LYS A 1 169 ? -10.649 -7.768 14.647 1.00 97.75 169 LYS A CA 1
ATOM 1369 C C . LYS A 1 169 ? -9.666 -6.876 15.406 1.00 97.75 169 LYS A C 1
ATOM 1371 O O . LYS A 1 169 ? -10.083 -6.045 16.210 1.00 97.75 169 LYS A O 1
ATOM 1376 N N . LYS A 1 170 ? -8.365 -7.007 15.129 1.00 97.44 170 LYS A N 1
ATOM 1377 C CA . LYS A 1 170 ? -7.315 -6.186 15.750 1.00 97.44 170 LYS A CA 1
ATOM 1378 C C . LYS A 1 170 ? -7.347 -4.709 15.335 1.00 97.44 170 LYS A C 1
ATOM 1380 O O . LYS A 1 170 ? -6.702 -3.905 16.006 1.00 97.44 170 LYS A O 1
ATOM 1385 N N . SER A 1 171 ? -8.050 -4.339 14.260 1.00 96.62 171 SER A N 1
ATOM 1386 C CA . SER A 1 171 ? -8.177 -2.942 13.819 1.00 96.62 171 SER A CA 1
ATOM 1387 C C . SER A 1 171 ? -9.368 -2.205 14.434 1.00 96.62 171 SER A C 1
ATOM 1389 O O . SER A 1 171 ? -9.453 -0.977 14.338 1.00 96.62 171 SER A O 1
ATOM 1391 N N . ILE A 1 172 ? -10.287 -2.925 15.085 1.00 95.75 172 ILE A N 1
ATOM 1392 C CA . ILE A 1 172 ? -11.471 -2.348 15.728 1.00 95.75 172 ILE A CA 1
ATOM 1393 C C . ILE A 1 172 ? -11.044 -1.328 16.794 1.00 95.75 172 ILE A C 1
ATOM 1395 O O . ILE A 1 172 ? -10.180 -1.595 17.626 1.00 95.75 172 ILE A O 1
ATOM 1399 N N . GLY A 1 173 ? -11.645 -0.136 16.748 1.00 96.06 173 GLY A N 1
ATOM 1400 C CA . GLY A 1 173 ? -11.321 0.984 17.639 1.00 96.06 173 GLY A CA 1
ATOM 1401 C C . GLY A 1 173 ? -10.056 1.767 17.265 1.00 96.06 173 GLY A C 1
ATOM 1402 O O . GLY A 1 173 ? -9.785 2.797 17.878 1.00 96.06 173 GLY A O 1
ATOM 1403 N N . LEU A 1 174 ? -9.291 1.318 16.263 1.00 97.75 174 LEU A N 1
ATOM 1404 C CA . LEU A 1 174 ? -8.119 2.033 15.745 1.00 97.75 174 LEU A CA 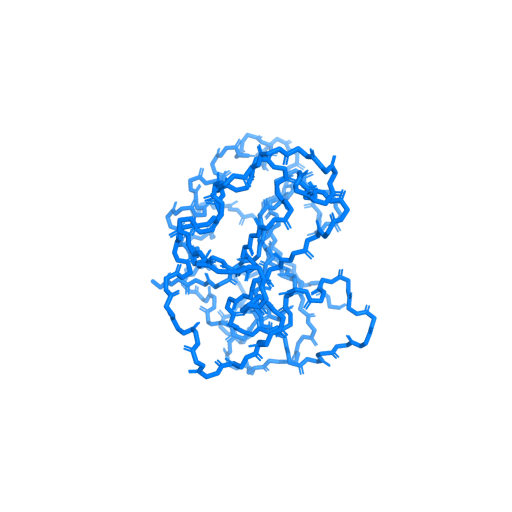1
ATOM 1405 C C . LEU A 1 174 ? -8.375 2.688 14.384 1.00 97.75 174 LEU A C 1
ATOM 1407 O O . LEU A 1 174 ? -7.725 3.674 14.060 1.00 97.75 174 LEU A O 1
ATOM 1411 N N . VAL A 1 175 ? -9.294 2.141 13.592 1.00 98.06 175 VAL A N 1
ATOM 1412 C CA . VAL A 1 175 ? -9.685 2.676 12.279 1.00 98.06 175 VAL A CA 1
ATOM 1413 C C . VAL A 1 175 ? -10.883 3.598 12.449 1.00 98.06 175 VAL A C 1
ATOM 1415 O O . VAL A 1 175 ? -11.846 3.236 13.122 1.00 98.06 175 VAL A O 1
ATOM 1418 N N . ASP A 1 176 ? -10.827 4.774 11.827 1.00 97.50 176 ASP A N 1
ATOM 1419 C CA . ASP A 1 176 ? -11.882 5.783 11.923 1.00 97.50 176 ASP A CA 1
ATOM 1420 C C . ASP A 1 176 ? -12.984 5.575 10.873 1.00 97.50 176 ASP A C 1
ATOM 1422 O O . ASP A 1 176 ? -14.139 5.913 11.122 1.00 97.50 176 ASP A O 1
ATOM 1426 N N . LEU A 1 177 ? -12.648 5.003 9.711 1.00 97.56 177 LEU A N 1
ATOM 1427 C CA . LEU A 1 177 ? -13.612 4.660 8.662 1.00 97.56 177 LEU A CA 1
ATOM 1428 C C . LEU A 1 177 ? -13.175 3.415 7.884 1.00 97.56 177 LEU A C 1
ATOM 1430 O O . LEU A 1 177 ? -12.048 3.341 7.393 1.00 97.56 177 LEU A O 1
ATOM 1434 N N . TYR A 1 178 ? -14.100 2.475 7.723 1.00 97.62 178 TYR A N 1
ATOM 1435 C CA . TYR A 1 178 ? -13.973 1.365 6.784 1.00 97.62 178 TYR A CA 1
ATOM 1436 C C . TYR A 1 178 ? -14.752 1.712 5.516 1.00 97.62 178 TYR A C 1
ATOM 1438 O O . TYR A 1 178 ? -15.920 2.090 5.600 1.00 97.62 178 TYR A O 1
ATOM 1446 N N . ILE A 1 179 ? -14.100 1.599 4.365 1.00 96.31 179 ILE A N 1
ATOM 1447 C CA . ILE A 1 179 ? -14.704 1.726 3.039 1.00 96.31 179 ILE A CA 1
ATOM 1448 C C . ILE A 1 179 ? -14.816 0.296 2.508 1.00 96.31 179 ILE A C 1
ATOM 1450 O O . ILE A 1 179 ? -13.799 -0.388 2.397 1.00 96.31 179 ILE A O 1
ATOM 1454 N N . VAL A 1 180 ? -16.044 -0.173 2.289 1.00 93.00 180 VAL A N 1
ATOM 1455 C CA . VAL A 1 180 ? -16.363 -1.574 1.967 1.00 93.00 180 VAL A CA 1
ATOM 1456 C C . VAL A 1 180 ? -17.153 -1.640 0.674 1.00 93.00 180 VAL A C 1
ATOM 1458 O O . VAL A 1 180 ? -18.115 -0.846 0.563 1.00 93.00 180 VAL A O 1
#

Sequence (180 aa):
MKILVTNIQRFSLNDGPGIRTTIFIKGCSIRCPWCCNPENQSPYPEIFFNRKLCLREKKVNCERCLISFPTPEDFFTFNKEKYIVKFNNLNGLCPTEALGVYGRELGLEELITILKKDEVYFKSIGGGVTFSGGEPFLYDLSYWLKELKKLNYNICIETSLYAPFENLKKSIGLVDLYIV

Mean predicted aligned error: 6.21 Å

Solvent-accessible surface area (backbone atoms only — not comparable to full-atom values): 10365 Å² total; per-residue (Å²): 125,70,48,49,27,61,48,74,44,69,79,34,68,82,76,50,74,40,45,22,38,35,38,26,25,37,20,33,77,78,69,58,96,80,47,93,52,64,78,16,32,50,76,60,70,40,80,48,74,40,66,92,50,30,51,56,79,70,76,38,95,72,62,66,63,44,83,81,37,92,50,81,68,69,68,74,66,76,53,91,82,77,69,84,77,73,72,90,62,41,66,84,49,38,91,63,64,19,38,34,57,40,40,44,80,44,44,63,71,58,48,52,60,56,51,59,78,47,43,70,50,28,72,74,69,34,27,28,41,18,39,27,64,21,31,49,41,74,42,79,49,45,68,59,40,54,55,41,45,75,70,69,44,44,32,33,38,38,38,83,78,73,44,57,61,69,35,52,59,58,36,66,92,53,56,77,42,79,46,113

pLDDT: mean 87.6, std 14.57, range [42.53, 98.38]

Secondary structure (DSSP, 8-state):
-EEEEEEEEEEESSSSSSEEEEEEE---SS--TT-S-GGGSSSS-EEEE-GGG-TTTTT----GGGGT-S-SSTTT---TTT--S-GGG-TTT-TTSSEEEE-EEEEHHHHHHHHHTTHHHHHHH-EEEEEEES-GGGS--HHHHHHHHHTT-EEEEE--S-S-HHHHHTTTTT-SEEE-

Radius of gyration: 18.36 Å; Cα contacts (8 Å, |Δi|>4): 316; chains: 1; bounding box: 39×43×51 Å